Protein AF-A0A6G8IET6-F1 (afdb_monomer_lite)

pLDDT: mean 82.18, std 15.76, range [29.31, 97.75]

Radius of gyration: 17.67 Å; chains: 1; bounding box: 43×52×44 Å

Structure (mmCIF, N/CA/C/O backbone):
data_AF-A0A6G8IET6-F1
#
_entry.id   AF-A0A6G8IET6-F1
#
loop_
_atom_site.group_PDB
_atom_site.id
_atom_site.type_symbol
_atom_site.label_atom_id
_atom_site.label_alt_id
_atom_site.label_comp_id
_atom_site.label_asym_id
_atom_site.label_entity_id
_atom_site.label_seq_id
_atom_site.pdbx_PDB_ins_code
_atom_site.Cartn_x
_atom_site.Cartn_y
_atom_site.Cartn_z
_atom_site.occupancy
_atom_site.B_iso_or_equiv
_atom_site.auth_seq_id
_atom_site.auth_comp_id
_atom_site.auth_asym_id
_atom_site.auth_atom_id
_atom_site.pdbx_PDB_model_num
ATOM 1 N N . MET A 1 1 ? -28.287 -15.543 -18.903 1.00 31.80 1 MET A N 1
ATOM 2 C CA . MET A 1 1 ? -27.013 -16.036 -18.334 1.00 31.80 1 MET A CA 1
ATOM 3 C C . MET A 1 1 ? -25.887 -15.245 -18.985 1.00 31.80 1 MET A C 1
ATOM 5 O O . MET A 1 1 ? -25.512 -15.561 -20.101 1.00 31.80 1 MET A O 1
ATOM 9 N N . ASN A 1 2 ? -25.420 -14.167 -18.349 1.00 29.50 2 ASN A N 1
ATOM 10 C CA . ASN A 1 2 ? -24.338 -13.339 -18.891 1.00 29.50 2 ASN A CA 1
ATOM 11 C C . ASN A 1 2 ? -23.023 -13.762 -18.243 1.00 29.50 2 ASN A C 1
ATOM 13 O O . ASN A 1 2 ? -22.808 -13.511 -17.061 1.00 29.50 2 ASN A O 1
ATOM 17 N N . THR A 1 3 ? -22.152 -14.408 -19.008 1.00 35.91 3 THR A N 1
ATOM 18 C CA . THR A 1 3 ? -20.744 -14.609 -18.657 1.00 35.91 3 THR A CA 1
ATOM 19 C C . THR A 1 3 ? -19.994 -13.284 -18.795 1.00 35.91 3 THR A C 1
ATOM 21 O O . THR A 1 3 ? -19.867 -12.793 -19.918 1.00 35.91 3 THR A O 1
ATOM 24 N N . PRO A 1 4 ? -19.443 -12.692 -17.720 1.00 41.56 4 PRO A N 1
ATOM 25 C CA . PRO A 1 4 ? -18.511 -11.591 -17.872 1.00 41.56 4 PRO A CA 1
ATOM 26 C C . PRO A 1 4 ? -17.125 -12.173 -18.170 1.00 41.56 4 PRO A C 1
ATOM 28 O O . PRO A 1 4 ? -16.314 -12.406 -17.275 1.00 41.56 4 PRO A O 1
ATOM 31 N N . THR A 1 5 ? -16.830 -12.412 -19.446 1.00 44.19 5 THR A N 1
ATOM 32 C CA . THR A 1 5 ? -15.447 -12.561 -19.909 1.00 44.19 5 THR A CA 1
ATOM 33 C C . THR A 1 5 ? -14.794 -11.185 -19.909 1.00 44.19 5 THR A C 1
ATOM 35 O O . THR A 1 5 ? -14.779 -10.492 -20.923 1.00 44.19 5 THR A O 1
ATOM 38 N N . LEU A 1 6 ? -14.243 -10.764 -18.770 1.00 40.84 6 LEU A N 1
ATOM 39 C CA . LEU A 1 6 ? -13.222 -9.721 -18.802 1.00 40.84 6 LEU A CA 1
ATOM 40 C C . LEU A 1 6 ? -11.978 -10.327 -19.472 1.00 40.84 6 LEU A C 1
ATOM 42 O O . LEU A 1 6 ? -11.460 -11.334 -18.979 1.00 40.84 6 LEU A O 1
ATOM 46 N N . PRO A 1 7 ? -11.500 -9.773 -20.601 1.00 42.69 7 PRO A N 1
ATOM 47 C CA . PRO A 1 7 ? -10.382 -10.340 -21.337 1.00 42.69 7 PRO A CA 1
ATOM 48 C C . PRO A 1 7 ? -9.145 -10.371 -20.436 1.00 42.69 7 PRO A C 1
ATOM 50 O O . PRO A 1 7 ? -8.651 -9.338 -19.983 1.00 42.69 7 PRO A O 1
ATOM 53 N N . TRP A 1 8 ? -8.625 -11.573 -20.193 1.00 42.72 8 TRP A N 1
ATOM 54 C CA . TRP A 1 8 ? -7.436 -11.876 -19.385 1.00 42.72 8 TRP A CA 1
ATOM 55 C C . TRP A 1 8 ? -6.218 -10.983 -19.705 1.00 42.72 8 TRP A C 1
ATOM 57 O O . TRP A 1 8 ? -5.415 -10.688 -18.820 1.00 42.72 8 TRP A O 1
ATOM 67 N N . ARG A 1 9 ? -6.127 -10.467 -20.940 1.00 39.91 9 ARG A N 1
ATOM 68 C CA . ARG A 1 9 ? -5.118 -9.492 -21.389 1.00 39.91 9 ARG A CA 1
ATOM 69 C C . ARG A 1 9 ? -5.144 -8.175 -20.600 1.00 39.91 9 ARG A C 1
ATOM 71 O O . ARG A 1 9 ? -4.084 -7.652 -20.269 1.00 39.91 9 ARG A O 1
ATOM 78 N N . GLY A 1 10 ? -6.326 -7.672 -20.233 1.00 42.06 10 GLY A N 1
ATOM 79 C CA . GLY A 1 10 ? -6.463 -6.445 -19.437 1.00 42.06 10 GLY A CA 1
ATOM 80 C C . GLY A 1 10 ? -5.920 -6.604 -18.015 1.00 42.06 10 GLY A C 1
ATOM 81 O O . GLY A 1 10 ? -5.305 -5.689 -17.476 1.00 42.06 10 GLY A O 1
ATOM 82 N N . ARG A 1 11 ? -6.044 -7.806 -17.434 1.00 47.19 11 ARG A N 1
ATOM 83 C CA . ARG A 1 11 ? -5.529 -8.130 -16.093 1.00 47.19 11 ARG A CA 1
ATOM 84 C C . ARG A 1 11 ? -3.998 -8.171 -16.033 1.00 47.19 11 ARG A C 1
ATOM 86 O O . ARG A 1 11 ? -3.431 -7.856 -14.991 1.00 47.19 11 ARG A O 1
ATOM 93 N N . LEU A 1 12 ? -3.325 -8.533 -17.128 1.00 47.50 12 LEU A N 1
ATOM 94 C CA . LEU A 1 12 ? -1.856 -8.593 -17.199 1.00 47.50 12 LEU A CA 1
ATOM 95 C C . LEU A 1 12 ? -1.207 -7.203 -17.316 1.00 47.50 12 LEU A C 1
ATOM 97 O O . LEU A 1 12 ? -0.092 -7.002 -16.821 1.00 47.50 12 LEU A O 1
ATOM 101 N N . LEU A 1 13 ? -1.918 -6.255 -17.940 1.00 52.06 13 LEU A N 1
ATOM 102 C CA . LEU A 1 13 ? -1.494 -4.860 -18.101 1.00 52.06 13 LEU A CA 1
ATOM 103 C C . LEU A 1 13 ? -1.928 -3.959 -16.941 1.00 52.06 13 LEU A C 1
ATOM 105 O O . LEU A 1 13 ? -1.223 -3.002 -16.630 1.00 52.06 13 LEU A O 1
ATOM 109 N N . ALA A 1 14 ? -3.061 -4.256 -16.297 1.00 54.59 14 ALA A N 1
ATOM 110 C CA . ALA A 1 14 ? -3.508 -3.523 -15.120 1.00 54.59 14 ALA A CA 1
ATOM 111 C C . ALA A 1 14 ? -2.439 -3.611 -14.024 1.00 54.59 14 ALA A C 1
ATOM 113 O O . ALA A 1 14 ? -1.941 -4.701 -13.736 1.00 54.59 14 ALA A O 1
ATOM 114 N N . ARG A 1 15 ? -2.076 -2.472 -13.424 1.00 64.19 15 ARG A N 1
ATOM 115 C CA . ARG A 1 15 ? -1.060 -2.375 -12.361 1.00 64.19 15 ARG A CA 1
ATOM 116 C C . ARG A 1 15 ? -1.576 -2.975 -11.056 1.00 64.19 15 ARG A C 1
ATOM 118 O O . ARG A 1 15 ? -0.929 -3.846 -10.484 1.00 64.19 15 ARG A O 1
ATOM 125 N N . PHE A 1 16 ? -2.801 -2.620 -10.691 1.00 69.50 16 PHE A N 1
ATOM 126 C CA . PHE A 1 16 ? -3.541 -3.088 -9.522 1.00 69.50 16 PHE A CA 1
ATOM 127 C C . PHE A 1 16 ? -5.039 -3.217 -9.865 1.00 69.50 16 PHE A C 1
ATOM 129 O O . PHE A 1 16 ? -5.441 -2.973 -11.005 1.00 69.50 16 PHE A O 1
ATOM 136 N N . ASP A 1 17 ? -5.869 -3.630 -8.904 1.00 78.31 17 ASP A N 1
ATOM 137 C CA . ASP A 1 17 ? -7.324 -3.716 -9.086 1.00 78.31 17 ASP A CA 1
ATOM 138 C C . ASP A 1 17 ? -7.957 -2.316 -9.190 1.00 78.31 17 ASP A C 1
ATOM 140 O O . ASP A 1 17 ? -8.200 -1.647 -8.185 1.00 78.31 17 ASP A O 1
ATOM 144 N N . ALA A 1 18 ? -8.220 -1.869 -10.419 1.00 80.12 18 ALA A N 1
ATOM 145 C CA . ALA A 1 18 ? -8.775 -0.546 -10.707 1.00 80.12 18 ALA A CA 1
ATOM 146 C C . ALA A 1 18 ? -10.235 -0.356 -10.243 1.00 80.12 18 ALA A C 1
ATOM 148 O O . ALA A 1 18 ? -10.746 0.765 -10.286 1.00 80.12 18 ALA A O 1
ATOM 149 N N . GLN A 1 19 ? -10.924 -1.424 -9.814 1.00 83.50 19 GLN A N 1
ATOM 150 C CA . GLN A 1 19 ? -12.249 -1.304 -9.199 1.00 83.50 19 GLN A CA 1
ATOM 151 C C . GLN A 1 19 ? -12.141 -0.910 -7.725 1.00 83.50 19 GLN A C 1
ATOM 153 O O . GLN A 1 19 ? -12.965 -0.140 -7.238 1.00 83.50 19 GLN A O 1
ATOM 158 N N . ALA A 1 20 ? -11.118 -1.413 -7.028 1.00 83.38 20 ALA A N 1
ATOM 159 C CA . ALA A 1 20 ? -10.859 -1.077 -5.631 1.00 83.38 20 ALA A CA 1
ATOM 160 C C . ALA A 1 20 ? -10.045 0.217 -5.490 1.00 83.38 20 ALA A C 1
ATOM 162 O O . ALA A 1 20 ? -10.228 0.954 -4.524 1.00 83.38 20 ALA A O 1
ATOM 163 N N . LEU A 1 21 ? -9.162 0.508 -6.451 1.00 89.75 21 LEU A N 1
ATOM 164 C CA . LEU A 1 21 ? -8.174 1.579 -6.347 1.00 89.75 21 LEU A CA 1
ATOM 165 C C . LEU A 1 21 ? -8.218 2.537 -7.538 1.00 89.75 21 LEU A C 1
ATOM 167 O O . LEU A 1 21 ? -8.629 2.190 -8.647 1.00 89.75 21 LEU A O 1
ATOM 171 N N . ARG A 1 22 ? -7.774 3.769 -7.311 1.00 89.25 22 ARG A N 1
ATOM 172 C CA . ARG A 1 22 ? -7.473 4.752 -8.355 1.00 89.25 22 ARG A CA 1
ATOM 173 C C . ARG A 1 22 ? -5.979 5.062 -8.360 1.00 89.25 22 ARG A C 1
ATOM 175 O O . ARG A 1 22 ? -5.314 4.943 -7.330 1.00 89.25 22 ARG A O 1
ATOM 182 N N . ASP A 1 23 ? -5.470 5.442 -9.529 1.00 86.06 23 ASP A N 1
ATOM 183 C CA . ASP A 1 23 ? -4.073 5.843 -9.678 1.00 86.06 23 ASP A CA 1
ATOM 184 C C . ASP A 1 23 ? -3.764 7.057 -8.804 1.00 86.06 23 ASP A C 1
ATOM 186 O O . ASP A 1 23 ? -4.586 7.961 -8.634 1.00 86.06 23 ASP A O 1
ATOM 190 N N . ILE A 1 24 ? -2.545 7.069 -8.276 1.00 85.56 24 ILE A N 1
ATOM 191 C CA . ILE A 1 24 ? -2.003 8.201 -7.537 1.00 85.56 24 ILE A CA 1
ATOM 192 C C . ILE A 1 24 ? -1.527 9.214 -8.569 1.00 85.56 24 ILE A C 1
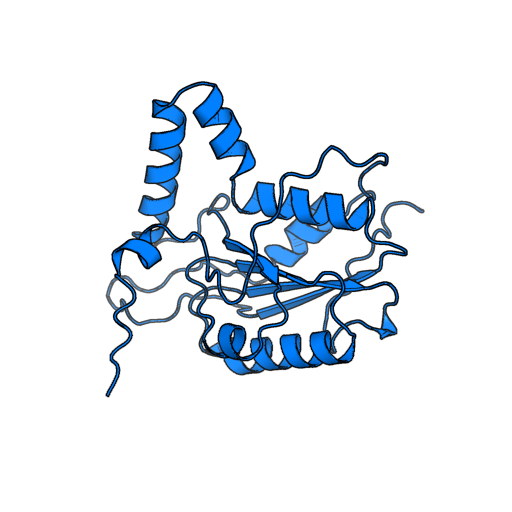ATOM 194 O O . ILE A 1 24 ? -0.518 9.002 -9.246 1.00 85.56 24 ILE A O 1
ATOM 198 N N . ALA A 1 25 ? -2.282 10.298 -8.724 1.00 74.12 25 ALA A N 1
ATOM 199 C CA . ALA A 1 25 ? -1.953 11.331 -9.692 1.00 74.12 25 ALA A CA 1
ATOM 200 C C . ALA A 1 25 ? -0.572 11.939 -9.398 1.00 74.12 25 ALA A C 1
ATOM 202 O O . ALA A 1 25 ? -0.168 12.091 -8.241 1.00 74.12 25 ALA A O 1
ATOM 203 N N . ALA A 1 26 ? 0.147 12.322 -10.454 1.00 67.19 26 ALA A N 1
ATOM 204 C CA . ALA A 1 26 ? 1.292 13.210 -10.328 1.00 67.19 26 ALA A CA 1
ATOM 205 C C . ALA A 1 26 ? 0.768 14.588 -9.900 1.00 67.19 26 ALA A C 1
ATOM 207 O O . ALA A 1 26 ? 0.226 15.337 -10.708 1.00 67.19 26 ALA A O 1
ATOM 208 N N . ALA A 1 27 ? 0.857 14.887 -8.607 1.00 62.28 27 ALA A N 1
ATOM 209 C CA . ALA A 1 27 ? 0.519 16.205 -8.092 1.00 62.28 27 ALA A CA 1
ATOM 210 C C . ALA A 1 27 ? 1.710 17.157 -8.306 1.00 62.28 27 ALA A C 1
ATOM 212 O O . ALA A 1 27 ? 2.853 16.730 -8.101 1.00 62.28 27 ALA A O 1
ATOM 213 N N . PRO A 1 28 ? 1.471 18.431 -8.675 1.00 60.28 28 PRO A N 1
ATOM 214 C CA . PRO A 1 28 ? 2.519 19.447 -8.655 1.00 60.28 28 PRO A CA 1
ATOM 215 C C . PRO A 1 28 ? 3.139 19.523 -7.256 1.00 60.28 28 PRO A C 1
ATOM 217 O O . PRO A 1 28 ? 2.479 19.192 -6.266 1.00 60.28 28 PRO A O 1
ATOM 220 N N . ALA A 1 29 ? 4.413 19.917 -7.181 1.00 63.41 29 ALA A N 1
ATOM 221 C CA . ALA A 1 29 ? 5.121 20.057 -5.912 1.00 63.41 29 ALA A CA 1
ATOM 222 C C . ALA A 1 29 ? 4.275 20.889 -4.938 1.00 63.41 29 ALA A C 1
ATOM 224 O O . ALA A 1 29 ? 3.825 21.982 -5.287 1.00 63.41 29 ALA A O 1
ATOM 225 N N . ALA A 1 30 ? 4.010 20.352 -3.747 1.00 62.88 30 ALA A N 1
ATOM 226 C CA . ALA A 1 30 ? 3.255 21.093 -2.750 1.00 62.88 30 ALA A CA 1
ATOM 227 C C . ALA A 1 30 ? 4.017 22.362 -2.347 1.00 62.88 30 ALA A C 1
ATOM 229 O O . ALA A 1 30 ? 5.230 22.337 -2.132 1.00 62.88 30 ALA A O 1
ATOM 230 N N . SER A 1 31 ? 3.284 23.462 -2.190 1.00 55.72 31 SER A N 1
ATOM 231 C CA . SER A 1 31 ? 3.780 24.675 -1.544 1.00 55.72 31 SER A CA 1
ATOM 232 C C . SER A 1 31 ? 3.909 24.404 -0.041 1.00 55.72 31 SER A C 1
ATOM 234 O O . SER A 1 31 ? 2.987 24.651 0.731 1.00 55.72 31 SER A O 1
ATOM 236 N N . GLY A 1 32 ? 5.018 23.787 0.363 1.00 63.22 32 GLY A N 1
ATOM 237 C CA . GLY A 1 32 ? 5.294 23.407 1.746 1.00 63.22 32 GLY A CA 1
ATOM 238 C C . GLY A 1 32 ? 6.267 22.235 1.825 1.00 63.22 32 GLY A C 1
ATOM 239 O O . GLY A 1 32 ? 6.188 21.298 1.032 1.00 63.22 32 GLY A O 1
ATOM 240 N N . GLY A 1 33 ? 7.200 22.294 2.777 1.00 68.62 33 GLY A N 1
ATOM 241 C CA . GLY A 1 33 ? 8.131 21.197 3.035 1.00 68.62 33 GLY A CA 1
ATOM 242 C C . GLY A 1 33 ? 7.401 19.930 3.484 1.00 68.62 33 GLY A C 1
ATOM 243 O O . GLY A 1 33 ? 6.356 19.994 4.135 1.00 68.62 33 GLY A O 1
ATOM 244 N N . GLU A 1 34 ? 7.958 18.770 3.136 1.00 77.06 34 GLU A N 1
ATOM 245 C CA . GLU A 1 34 ? 7.535 17.508 3.742 1.00 77.06 34 GLU A CA 1
ATOM 246 C C . GLU A 1 34 ? 7.713 17.593 5.269 1.00 77.06 34 GLU A C 1
ATOM 248 O O . GLU A 1 34 ? 8.751 18.087 5.719 1.00 77.06 34 GLU A O 1
ATOM 253 N N . PRO A 1 35 ? 6.753 17.100 6.074 1.00 80.12 35 PRO A N 1
ATOM 254 C CA . PRO A 1 35 ? 6.961 16.970 7.510 1.00 80.12 35 PRO A CA 1
ATOM 255 C C . PRO A 1 35 ? 8.229 16.155 7.814 1.00 80.12 35 PRO A C 1
ATOM 257 O O . PRO A 1 35 ? 8.424 15.070 7.261 1.00 80.12 35 PRO A O 1
ATOM 260 N N . ALA A 1 36 ? 9.097 16.673 8.686 1.00 82.06 36 ALA A N 1
ATOM 261 C CA . ALA A 1 36 ? 10.382 16.044 8.981 1.00 82.06 36 ALA A CA 1
ATOM 262 C C . ALA A 1 36 ? 10.208 14.590 9.457 1.00 82.06 36 ALA A C 1
ATOM 264 O O . ALA A 1 36 ? 9.343 14.288 10.280 1.00 82.06 36 ALA A O 1
ATOM 265 N N . GLY A 1 37 ? 11.028 13.683 8.920 1.00 86.31 37 GLY A N 1
ATOM 266 C CA . GLY A 1 37 ? 11.026 12.262 9.284 1.00 86.31 37 GLY A CA 1
ATOM 267 C C . GLY A 1 37 ? 9.842 11.440 8.755 1.00 86.31 37 GLY A C 1
ATOM 268 O O . GLY A 1 37 ? 9.822 10.226 8.966 1.00 86.31 37 GLY A O 1
ATOM 269 N N . LEU A 1 38 ? 8.878 12.042 8.044 1.00 89.38 38 LEU A N 1
ATOM 270 C CA . LEU A 1 38 ? 7.690 11.331 7.561 1.00 89.38 38 LEU A CA 1
ATOM 271 C C . LEU A 1 38 ? 8.047 10.210 6.576 1.00 89.38 38 LEU A C 1
ATOM 273 O O . LEU A 1 38 ? 7.596 9.083 6.765 1.00 89.38 38 LEU A O 1
ATOM 277 N N . SER A 1 39 ? 8.880 10.478 5.568 1.00 89.44 39 SER A N 1
ATOM 278 C CA . SER A 1 39 ? 9.335 9.462 4.608 1.00 89.44 39 SER A CA 1
ATOM 279 C C . SER A 1 39 ? 10.012 8.273 5.297 1.00 89.44 39 SER A C 1
ATOM 281 O O . SER A 1 39 ? 9.686 7.122 5.006 1.00 89.44 39 SER A O 1
ATOM 283 N N . GLU A 1 40 ? 10.882 8.524 6.282 1.00 90.88 40 GLU A N 1
ATOM 284 C CA . GLU A 1 40 ? 11.546 7.453 7.031 1.00 90.88 40 GLU A CA 1
ATOM 285 C C . GLU A 1 40 ? 10.539 6.640 7.860 1.00 90.88 40 GLU A C 1
ATOM 287 O O . GLU A 1 40 ? 10.581 5.407 7.864 1.00 90.88 40 GLU A O 1
ATOM 292 N N . ALA A 1 41 ? 9.589 7.308 8.521 1.00 92.38 41 ALA A N 1
ATOM 293 C CA . ALA A 1 41 ? 8.533 6.645 9.280 1.00 92.38 41 ALA A CA 1
ATOM 294 C C . ALA A 1 41 ? 7.633 5.784 8.375 1.00 92.38 41 ALA A C 1
ATOM 296 O O . ALA A 1 41 ? 7.351 4.629 8.705 1.00 92.38 41 ALA A O 1
ATOM 297 N N . LEU A 1 42 ? 7.241 6.305 7.207 1.00 94.06 42 LEU A N 1
ATOM 298 C CA . LEU A 1 42 ? 6.470 5.580 6.196 1.00 94.06 42 LEU A CA 1
ATOM 299 C C . LEU A 1 42 ? 7.249 4.381 5.648 1.00 94.06 42 LEU A C 1
ATOM 301 O O . LEU A 1 42 ? 6.689 3.289 5.512 1.00 94.06 42 LEU A O 1
ATOM 305 N N . GLN A 1 43 ? 8.544 4.543 5.374 1.00 93.38 43 GLN A N 1
ATOM 306 C CA . GLN A 1 43 ? 9.403 3.459 4.909 1.00 93.38 43 GLN A CA 1
ATOM 307 C C . GLN A 1 43 ? 9.524 2.357 5.965 1.00 93.38 43 GLN A C 1
ATOM 309 O O . GLN A 1 43 ? 9.299 1.185 5.656 1.00 93.38 43 GLN A O 1
ATOM 314 N N . ARG A 1 44 ? 9.804 2.728 7.218 1.00 93.75 44 ARG A N 1
ATOM 315 C CA . ARG A 1 44 ? 9.939 1.792 8.337 1.00 93.75 44 ARG A CA 1
ATOM 316 C C . ARG A 1 44 ? 8.644 1.023 8.585 1.00 93.75 44 ARG A C 1
ATOM 318 O O . ARG A 1 44 ? 8.671 -0.203 8.659 1.00 93.75 44 ARG A O 1
ATOM 325 N N . TRP A 1 45 ? 7.510 1.721 8.660 1.00 95.50 45 TRP A N 1
ATOM 326 C CA . TRP A 1 45 ? 6.204 1.094 8.870 1.00 95.50 45 TRP A CA 1
ATOM 327 C C . TRP A 1 45 ? 5.795 0.195 7.698 1.00 95.50 45 TRP A C 1
ATOM 329 O O . TRP A 1 45 ? 5.388 -0.948 7.911 1.00 95.50 45 TRP A O 1
ATOM 339 N N . SER A 1 46 ? 5.932 0.670 6.455 1.00 94.19 46 SER A N 1
ATOM 340 C CA . SER A 1 46 ? 5.554 -0.125 5.279 1.00 94.19 46 SER A CA 1
ATOM 341 C C . SER A 1 46 ? 6.362 -1.423 5.201 1.00 94.19 46 SER A C 1
ATOM 343 O O . SER A 1 46 ? 5.788 -2.478 4.924 1.00 94.19 46 SER A O 1
ATOM 345 N N . HIS A 1 47 ? 7.657 -1.378 5.530 1.00 93.12 47 HIS A N 1
ATOM 346 C CA . HIS A 1 47 ? 8.551 -2.534 5.452 1.00 93.12 47 HIS A CA 1
ATOM 347 C C . HIS A 1 47 ? 8.564 -3.432 6.696 1.00 93.12 47 HIS A C 1
ATOM 349 O O . HIS A 1 47 ? 9.088 -4.550 6.639 1.00 93.12 47 HIS A O 1
ATOM 355 N N . ALA A 1 48 ? 7.945 -3.006 7.797 1.00 92.44 48 ALA A N 1
ATOM 356 C CA . ALA A 1 48 ? 7.804 -3.834 8.986 1.00 92.44 48 ALA A CA 1
ATOM 357 C C . ALA A 1 48 ? 7.028 -5.124 8.664 1.00 92.44 48 ALA A C 1
ATOM 359 O O . ALA A 1 48 ? 5.990 -5.103 7.997 1.00 92.44 48 ALA A O 1
ATOM 360 N N . GLY A 1 49 ? 7.550 -6.271 9.107 1.00 89.06 49 GLY A N 1
ATOM 361 C CA . GLY A 1 49 ? 6.862 -7.562 9.007 1.00 89.06 49 GLY A CA 1
ATOM 362 C C . GLY A 1 49 ? 6.646 -8.100 7.585 1.00 89.06 49 GLY A C 1
ATOM 363 O O . GLY A 1 49 ? 5.822 -8.995 7.399 1.00 89.06 49 GLY A O 1
ATOM 364 N N . LEU A 1 50 ? 7.360 -7.597 6.568 1.00 86.75 50 LEU A N 1
ATOM 365 C CA . LEU A 1 50 ? 7.247 -8.119 5.196 1.00 86.75 50 LEU A CA 1
ATOM 366 C C . LEU A 1 50 ? 7.714 -9.572 5.051 1.00 86.75 50 LEU A C 1
ATOM 368 O O . LEU A 1 50 ? 7.248 -10.258 4.142 1.00 86.75 50 LEU A O 1
ATOM 372 N N . GLY A 1 51 ? 8.603 -10.024 5.940 1.00 84.94 51 GLY A N 1
ATOM 373 C CA . GLY A 1 51 ? 9.235 -11.337 5.859 1.00 84.94 51 GLY A CA 1
ATOM 374 C C . GLY A 1 51 ? 10.138 -11.486 4.635 1.00 84.94 51 GLY A C 1
ATOM 375 O O . GLY A 1 51 ? 10.421 -10.529 3.910 1.00 84.94 51 GLY A O 1
ATOM 376 N N . SER A 1 52 ? 10.587 -12.717 4.402 1.00 82.38 52 SER A N 1
ATOM 377 C CA . SER A 1 52 ? 11.413 -13.056 3.244 1.00 82.38 52 SER A CA 1
ATOM 378 C C . SER A 1 52 ? 10.615 -13.024 1.935 1.00 82.38 52 SER A C 1
ATOM 380 O O . SER A 1 52 ? 11.205 -12.884 0.863 1.00 82.38 52 SER A O 1
ATOM 382 N N . GLY A 1 53 ? 9.282 -13.160 2.001 1.00 80.75 53 GLY A N 1
ATOM 383 C CA . GLY A 1 53 ? 8.408 -13.252 0.833 1.00 80.75 53 GLY A CA 1
ATOM 384 C C . GLY A 1 53 ? 8.640 -14.511 -0.007 1.00 80.75 53 GLY A C 1
ATOM 385 O O . GLY A 1 53 ? 8.174 -14.565 -1.143 1.00 80.75 53 GLY A O 1
ATOM 386 N N . ARG A 1 54 ? 9.365 -15.505 0.524 1.00 81.31 54 ARG A N 1
ATOM 387 C CA . ARG A 1 54 ? 9.677 -16.756 -0.172 1.00 81.31 54 ARG A CA 1
ATOM 388 C C . ARG A 1 54 ? 8.504 -17.719 -0.069 1.00 81.31 54 ARG A C 1
ATOM 390 O O . ARG A 1 54 ? 7.921 -17.869 1.002 1.00 81.31 54 ARG A O 1
ATOM 397 N N . ALA A 1 55 ? 8.227 -18.436 -1.150 1.00 79.56 55 ALA A N 1
ATOM 398 C CA . ALA A 1 55 ? 7.494 -19.696 -1.097 1.00 79.56 55 ALA A CA 1
ATOM 399 C C . ALA A 1 55 ? 8.368 -20.832 -1.667 1.00 79.56 55 ALA A C 1
ATOM 401 O O . ALA A 1 55 ? 9.205 -20.586 -2.538 1.00 79.56 55 ALA A O 1
ATOM 402 N N . PRO A 1 56 ? 8.248 -22.074 -1.172 1.00 78.25 56 PRO A N 1
ATOM 403 C CA . PRO A 1 56 ? 9.058 -23.180 -1.673 1.00 78.25 56 PRO A CA 1
ATOM 404 C C . PRO A 1 56 ? 8.780 -23.438 -3.156 1.00 78.25 56 PRO A C 1
ATOM 406 O O . PRO A 1 56 ? 7.625 -23.621 -3.530 1.00 78.25 56 PRO A O 1
ATOM 409 N N . TRP A 1 57 ? 9.820 -23.512 -3.993 1.00 80.44 57 TRP A N 1
ATOM 410 C CA . TRP A 1 57 ? 9.666 -23.663 -5.451 1.00 80.44 57 TRP A CA 1
ATOM 411 C C . TRP A 1 57 ? 8.885 -24.929 -5.861 1.00 80.44 57 TRP A C 1
ATOM 413 O O . TRP A 1 57 ? 8.237 -24.943 -6.903 1.00 80.44 57 TRP A O 1
ATOM 423 N N . TRP A 1 58 ? 8.887 -25.969 -5.018 1.00 81.50 58 TRP A N 1
ATOM 424 C CA . TRP A 1 58 ? 8.133 -27.218 -5.203 1.00 81.50 58 TRP A CA 1
ATOM 425 C C . TRP A 1 58 ? 6.670 -27.149 -4.722 1.00 81.50 58 TRP A C 1
ATOM 427 O O . TRP A 1 58 ? 5.929 -28.121 -4.843 1.00 81.50 58 TRP A O 1
ATOM 437 N N . ARG A 1 59 ? 6.237 -26.016 -4.153 1.00 81.06 59 ARG A N 1
ATOM 438 C CA . ARG A 1 59 ? 4.859 -25.756 -3.709 1.00 81.06 59 ARG A CA 1
ATOM 439 C C . ARG A 1 59 ? 4.363 -24.419 -4.275 1.00 81.06 59 ARG A C 1
ATOM 441 O O . ARG A 1 59 ? 4.239 -23.455 -3.521 1.00 81.06 59 ARG A O 1
ATOM 448 N N . PRO A 1 60 ? 4.011 -24.354 -5.573 1.00 72.94 60 PRO A N 1
ATOM 449 C CA . PRO A 1 60 ? 3.562 -23.117 -6.227 1.00 72.94 60 PRO A CA 1
ATOM 450 C C . PRO A 1 60 ? 2.276 -22.520 -5.644 1.00 72.94 60 PRO A C 1
ATOM 452 O O . PRO A 1 60 ? 1.977 -21.354 -5.882 1.00 72.94 60 PRO A O 1
ATOM 455 N N . HIS A 1 61 ? 1.525 -23.299 -4.863 1.00 78.12 61 HIS A N 1
ATOM 456 C CA . HIS A 1 61 ? 0.306 -22.852 -4.188 1.00 78.12 61 HIS A CA 1
ATOM 457 C C . HIS A 1 61 ? 0.524 -22.441 -2.724 1.00 78.12 61 HIS A C 1
ATOM 459 O O . HIS A 1 61 ? -0.420 -21.990 -2.078 1.00 78.12 61 HIS A O 1
ATOM 465 N N . ALA A 1 62 ? 1.732 -22.606 -2.172 1.00 80.25 62 ALA A N 1
ATOM 466 C CA . ALA A 1 62 ? 2.018 -22.157 -0.815 1.00 80.25 62 ALA A CA 1
ATOM 467 C C . ALA A 1 62 ? 2.049 -20.626 -0.765 1.00 80.25 62 ALA A C 1
ATOM 469 O O . ALA A 1 62 ? 2.675 -19.977 -1.605 1.00 80.25 62 ALA A O 1
ATOM 470 N N . LEU A 1 63 ? 1.395 -20.046 0.243 1.00 79.50 63 LEU A N 1
ATOM 471 C CA . LEU A 1 63 ? 1.491 -18.610 0.473 1.00 79.50 63 LEU A CA 1
ATOM 472 C C . LEU A 1 63 ? 2.931 -18.245 0.866 1.00 79.50 63 LEU A C 1
ATOM 474 O O . LEU A 1 63 ? 3.541 -18.967 1.660 1.00 79.50 63 LEU A O 1
ATOM 478 N N . PRO A 1 64 ? 3.457 -17.114 0.369 1.00 81.56 64 PRO A N 1
ATOM 479 C CA . PRO A 1 64 ? 4.747 -16.600 0.793 1.00 81.56 64 PRO A CA 1
ATOM 480 C C . PRO A 1 64 ? 4.843 -16.412 2.308 1.00 81.56 64 PRO A C 1
ATOM 482 O O . PRO A 1 64 ? 3.867 -16.044 2.977 1.00 81.56 64 PRO A O 1
ATOM 485 N N . GLU A 1 65 ? 6.046 -16.617 2.838 1.00 82.62 65 GLU A N 1
ATOM 486 C CA . GLU A 1 65 ? 6.387 -16.308 4.220 1.00 82.62 65 GLU A CA 1
ATOM 487 C C . GLU A 1 65 ? 6.349 -14.788 4.443 1.00 82.62 65 GLU A C 1
ATOM 489 O O . GLU A 1 65 ? 7.244 -14.039 4.040 1.00 82.62 65 GLU A O 1
ATOM 494 N N . VAL A 1 66 ? 5.276 -14.337 5.088 1.00 85.38 66 VAL A N 1
ATOM 495 C CA . VAL A 1 66 ? 5.016 -12.939 5.433 1.00 85.38 66 VAL A CA 1
ATOM 496 C C . VAL A 1 66 ? 4.588 -12.909 6.895 1.00 85.38 66 VAL A C 1
ATOM 498 O O . VAL A 1 66 ? 3.538 -13.459 7.235 1.00 85.38 66 VAL A O 1
ATOM 501 N N . ALA A 1 67 ? 5.393 -12.271 7.748 1.00 88.19 67 ALA A N 1
ATOM 502 C CA . ALA A 1 67 ? 5.129 -12.193 9.185 1.00 88.19 67 ALA A CA 1
ATOM 503 C C . ALA A 1 67 ? 3.861 -11.376 9.484 1.00 88.19 67 ALA A C 1
ATOM 505 O O . ALA A 1 67 ? 3.048 -11.768 10.314 1.00 88.19 67 ALA A O 1
ATOM 506 N N . GLN A 1 68 ? 3.654 -10.276 8.753 1.00 92.38 68 GLN A N 1
ATOM 507 C CA . GLN A 1 68 ? 2.492 -9.402 8.895 1.00 92.38 68 GLN A CA 1
ATOM 508 C C . GLN A 1 68 ? 1.844 -9.100 7.535 1.00 92.38 68 GLN A C 1
ATOM 510 O O . GLN A 1 68 ? 2.268 -8.208 6.785 1.00 92.38 68 GLN A O 1
ATOM 515 N N . ARG A 1 69 ? 0.776 -9.848 7.219 1.00 93.94 69 ARG A N 1
ATOM 516 C CA . ARG A 1 69 ? 0.032 -9.740 5.948 1.00 93.94 69 ARG A CA 1
ATOM 517 C C . ARG A 1 69 ? -0.822 -8.486 5.835 1.00 93.94 69 ARG A C 1
ATOM 519 O O . ARG A 1 69 ? -1.010 -7.998 4.729 1.00 93.94 69 ARG A O 1
ATOM 526 N N . PHE A 1 70 ? -1.298 -7.939 6.944 1.00 96.44 70 PHE A N 1
ATOM 527 C CA . PHE A 1 70 ? -2.014 -6.671 6.960 1.00 96.44 70 PHE A CA 1
ATOM 528 C C . PHE A 1 70 ? -1.490 -5.788 8.087 1.00 96.44 70 PHE A C 1
ATOM 530 O O . PHE A 1 70 ? -1.234 -6.270 9.189 1.00 96.44 70 PHE A O 1
ATOM 537 N N . SER A 1 71 ? -1.301 -4.508 7.784 1.00 97.31 71 SER A N 1
ATOM 538 C CA . SER A 1 71 ? -1.005 -3.476 8.771 1.00 97.31 71 SER A CA 1
A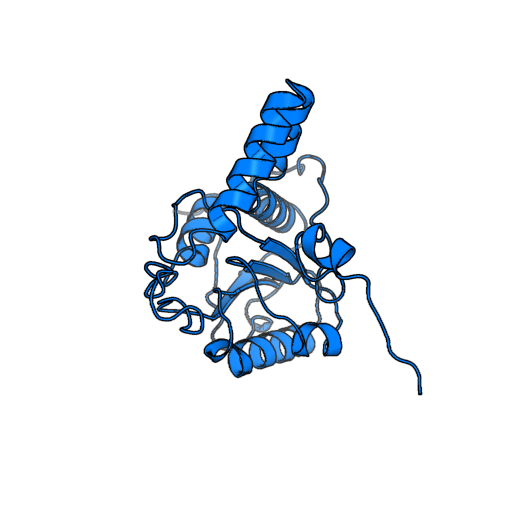TOM 539 C C . SER A 1 71 ? -1.744 -2.203 8.385 1.00 97.31 71 SER A C 1
ATOM 541 O O . SER A 1 71 ? -1.829 -1.863 7.201 1.00 97.31 71 SER A O 1
ATOM 543 N N . CYS A 1 72 ? -2.278 -1.521 9.390 1.00 97.56 72 CYS A N 1
ATOM 544 C CA . CYS A 1 72 ? -2.981 -0.260 9.247 1.00 97.56 72 CYS A CA 1
ATOM 545 C C . CYS A 1 72 ? -2.198 0.824 9.986 1.00 97.56 72 CYS A C 1
ATOM 547 O O . CYS A 1 72 ? -1.710 0.594 11.093 1.00 97.56 72 CYS A O 1
ATOM 549 N N . ALA A 1 73 ? -2.103 2.004 9.390 1.00 97.12 73 ALA A N 1
ATOM 550 C CA . ALA A 1 73 ? -1.592 3.196 10.041 1.00 97.12 73 ALA A CA 1
ATOM 551 C C . ALA A 1 73 ? -2.508 4.386 9.788 1.00 97.12 73 ALA A C 1
ATOM 553 O O . ALA A 1 73 ? -3.190 4.449 8.765 1.00 97.12 73 ALA A O 1
ATOM 554 N N . ALA A 1 74 ? -2.491 5.337 10.712 1.00 95.31 74 ALA A N 1
ATOM 555 C CA . ALA A 1 74 ? -3.137 6.624 10.563 1.00 95.31 74 ALA A CA 1
ATOM 556 C C . ALA A 1 74 ? -2.085 7.735 10.624 1.00 95.31 74 ALA A C 1
ATOM 558 O O . ALA A 1 74 ? -1.295 7.807 11.565 1.00 95.31 74 ALA A O 1
ATOM 559 N N . LEU A 1 75 ? -2.086 8.596 9.610 1.00 93.75 75 LEU A N 1
ATOM 560 C CA . LEU A 1 75 ? -1.347 9.850 9.597 1.00 93.75 75 LEU A CA 1
ATOM 561 C C . LEU A 1 75 ? -2.324 10.964 9.966 1.00 93.75 75 LEU A C 1
ATOM 563 O O . LEU A 1 75 ? -3.268 11.238 9.218 1.00 93.75 75 LEU A O 1
ATOM 567 N N . VAL A 1 76 ? -2.100 11.581 11.124 1.00 90.25 76 VAL A N 1
ATOM 568 C CA . VAL A 1 76 ? -2.914 12.703 11.597 1.00 90.25 76 VAL A CA 1
ATOM 569 C C . VAL A 1 76 ? -2.393 13.980 10.948 1.00 90.25 76 VAL A C 1
ATOM 571 O O . VAL A 1 76 ? -1.248 14.371 11.168 1.00 90.25 76 VAL A O 1
ATOM 574 N N . ALA A 1 77 ? -3.219 14.620 10.126 1.00 85.12 77 ALA A N 1
ATOM 575 C CA . ALA A 1 77 ? -2.873 15.861 9.448 1.00 85.12 77 ALA A CA 1
ATOM 576 C C . ALA A 1 77 ? -4.055 16.844 9.476 1.00 85.12 77 ALA A C 1
ATOM 578 O O . ALA A 1 77 ? -5.179 16.456 9.150 1.00 85.12 77 ALA A O 1
ATOM 579 N N . PRO A 1 78 ? -3.827 18.135 9.781 1.00 72.88 78 PRO A N 1
ATOM 580 C CA . PRO A 1 78 ? -4.900 19.130 9.893 1.00 72.88 78 PRO A CA 1
ATOM 581 C C . PRO A 1 78 ? -5.637 19.376 8.562 1.00 72.88 78 PRO A C 1
ATOM 583 O O . PRO A 1 78 ? -6.784 19.831 8.549 1.00 72.88 78 PRO A O 1
ATOM 586 N N . GLY A 1 79 ? -5.011 19.034 7.432 1.00 70.69 79 GLY A N 1
ATOM 587 C CA . GLY A 1 79 ? -5.609 19.121 6.105 1.00 70.69 79 GLY A CA 1
ATOM 588 C C . GLY A 1 79 ? -4.855 18.306 5.046 1.00 70.69 79 GLY A C 1
ATOM 589 O O . GLY A 1 79 ? -3.738 17.845 5.287 1.00 70.69 79 GLY A O 1
ATOM 590 N N . PRO A 1 80 ? -5.442 18.145 3.848 1.00 66.56 80 PRO A N 1
ATOM 591 C CA . PRO A 1 80 ? -4.935 17.280 2.780 1.00 66.56 80 PRO A CA 1
ATOM 592 C C . PRO A 1 80 ? -3.770 17.896 1.981 1.00 66.56 80 PRO A C 1
ATOM 594 O O . PRO A 1 80 ? -3.584 17.553 0.824 1.00 66.56 80 PRO A O 1
ATOM 597 N N . GLY A 1 81 ? -3.019 18.848 2.540 1.00 80.88 81 GLY A N 1
ATOM 598 C CA . GLY A 1 81 ? -1.992 19.588 1.799 1.00 80.88 81 GLY A CA 1
ATOM 599 C C . GLY A 1 81 ? -0.630 18.873 1.792 1.00 80.88 81 GLY A C 1
ATOM 600 O O . GLY A 1 81 ? -0.457 17.892 1.066 1.00 80.88 81 GLY A O 1
ATOM 601 N N . PRO A 1 82 ? 0.353 19.316 2.599 1.00 83.44 82 PRO A N 1
ATOM 602 C CA . PRO A 1 82 ? 1.713 18.762 2.570 1.00 83.44 82 PRO A CA 1
ATOM 603 C C . PRO A 1 82 ? 1.798 17.261 2.888 1.00 83.44 82 PRO A C 1
ATOM 605 O O . PRO A 1 82 ? 2.534 16.527 2.233 1.00 83.44 82 PRO A O 1
ATOM 608 N N . ALA A 1 83 ? 1.013 16.788 3.862 1.00 85.44 83 ALA A N 1
ATOM 609 C CA . ALA A 1 83 ? 1.014 15.388 4.287 1.00 85.44 83 ALA A CA 1
ATOM 610 C C . ALA A 1 83 ? 0.502 14.439 3.190 1.00 85.44 83 ALA A C 1
ATOM 612 O O . ALA A 1 83 ? 1.134 13.425 2.906 1.00 85.44 83 ALA A O 1
ATOM 613 N N . LEU A 1 84 ? -0.603 14.792 2.521 1.00 88.00 84 LEU A N 1
ATOM 614 C CA . LEU A 1 84 ? -1.117 14.009 1.395 1.00 88.00 84 LEU A CA 1
ATOM 615 C C . LEU A 1 84 ? -0.115 13.977 0.246 1.00 88.00 84 LEU A C 1
ATOM 617 O O . LEU A 1 84 ? 0.155 12.903 -0.285 1.00 88.00 84 LEU A O 1
ATOM 621 N N . HIS A 1 85 ? 0.475 15.123 -0.098 1.00 88.56 85 HIS A N 1
ATOM 622 C CA . HIS A 1 85 ? 1.481 15.185 -1.152 1.00 88.56 85 HIS A CA 1
ATOM 623 C C . HIS A 1 85 ? 2.689 14.286 -0.846 1.00 88.56 85 HIS A C 1
ATOM 625 O O . HIS A 1 85 ? 3.143 13.543 -1.716 1.00 88.56 85 HIS A O 1
ATOM 631 N N . ALA A 1 86 ? 3.173 14.299 0.399 1.00 89.56 86 ALA A N 1
ATOM 632 C CA . ALA A 1 86 ? 4.254 13.428 0.846 1.00 89.56 86 ALA A CA 1
ATOM 633 C C . ALA A 1 86 ? 3.885 11.940 0.739 1.00 89.56 86 ALA A C 1
ATOM 635 O O . ALA A 1 86 ? 4.662 11.159 0.191 1.00 89.56 86 ALA A O 1
ATOM 636 N N . CYS A 1 87 ? 2.684 11.547 1.179 1.00 91.62 87 CYS A N 1
ATOM 637 C CA . CYS A 1 87 ? 2.201 10.171 1.047 1.00 91.62 87 CYS A CA 1
ATOM 638 C C . CYS A 1 87 ? 2.062 9.734 -0.416 1.00 91.62 87 CYS A C 1
ATOM 640 O O . CYS A 1 87 ? 2.446 8.617 -0.760 1.00 91.62 87 CYS A O 1
ATOM 642 N N . GLN A 1 88 ? 1.533 10.603 -1.281 1.00 91.75 88 GLN A N 1
ATOM 643 C CA . GLN A 1 88 ? 1.404 10.329 -2.712 1.00 91.75 88 GLN A CA 1
ATOM 644 C C . GLN A 1 88 ? 2.778 10.187 -3.376 1.00 91.75 88 GLN A C 1
ATOM 646 O O . GLN A 1 88 ? 2.972 9.263 -4.161 1.00 91.75 88 GLN A O 1
ATOM 651 N N . ARG A 1 89 ? 3.745 11.051 -3.038 1.00 90.56 89 ARG A N 1
ATOM 652 C CA . ARG A 1 89 ? 5.128 10.940 -3.527 1.00 90.56 89 ARG A CA 1
ATOM 653 C C . ARG A 1 89 ? 5.780 9.641 -3.060 1.00 90.56 89 ARG A C 1
ATOM 655 O O . ARG A 1 89 ? 6.247 8.880 -3.894 1.00 90.56 89 ARG A O 1
ATOM 662 N N . PHE A 1 90 ? 5.713 9.339 -1.764 1.00 92.12 90 PHE A N 1
ATOM 663 C CA . PHE A 1 90 ? 6.229 8.088 -1.205 1.00 92.12 90 PHE A CA 1
ATOM 664 C C . PHE A 1 90 ? 5.645 6.854 -1.910 1.00 92.12 90 PHE A C 1
ATOM 666 O O . PHE A 1 90 ? 6.355 5.903 -2.230 1.00 92.12 90 PHE A O 1
ATOM 673 N N . ALA A 1 91 ? 4.347 6.876 -2.205 1.00 92.75 91 ALA A N 1
ATOM 674 C CA . ALA A 1 91 ? 3.687 5.796 -2.917 1.00 92.75 91 ALA A CA 1
ATOM 675 C C . ALA A 1 91 ? 4.153 5.664 -4.386 1.00 92.75 91 ALA A C 1
ATOM 677 O O . ALA A 1 91 ? 4.319 4.541 -4.862 1.00 92.75 91 ALA A O 1
ATOM 678 N N . ARG A 1 92 ? 4.436 6.777 -5.083 1.00 89.62 92 ARG A N 1
ATOM 679 C CA . ARG A 1 92 ? 5.052 6.769 -6.429 1.00 89.62 92 ARG A CA 1
ATOM 680 C C . ARG A 1 92 ? 6.527 6.339 -6.422 1.00 89.62 92 ARG A C 1
ATOM 682 O O . ARG A 1 92 ? 7.024 5.756 -7.385 1.00 89.62 92 ARG A O 1
ATOM 689 N N . ASP A 1 93 ? 7.237 6.583 -5.328 1.00 89.38 93 ASP A N 1
ATOM 690 C CA . ASP A 1 93 ? 8.601 6.079 -5.159 1.00 89.38 93 ASP A CA 1
ATOM 691 C C . ASP A 1 93 ? 8.588 4.552 -4.960 1.00 89.38 93 ASP A C 1
ATOM 693 O O . ASP A 1 93 ? 9.372 3.828 -5.579 1.00 89.38 93 ASP A O 1
ATOM 697 N N . LEU A 1 94 ? 7.645 4.035 -4.159 1.00 90.25 94 LEU A N 1
ATOM 698 C CA . LEU A 1 94 ? 7.466 2.595 -3.927 1.00 90.25 94 LEU A CA 1
ATOM 699 C C . LEU A 1 94 ? 7.017 1.822 -5.175 1.00 90.25 94 LEU A C 1
ATOM 701 O O . LEU A 1 94 ? 7.461 0.689 -5.396 1.00 90.25 94 LEU A O 1
ATOM 705 N N . ASP A 1 95 ? 6.129 2.399 -5.985 1.00 87.38 95 ASP A N 1
ATOM 706 C CA . ASP A 1 95 ? 5.654 1.774 -7.224 1.00 87.38 95 ASP A CA 1
ATOM 707 C C . ASP A 1 95 ? 6.639 1.936 -8.404 1.00 87.38 95 ASP A C 1
ATOM 709 O O . ASP A 1 95 ? 6.473 1.287 -9.445 1.00 87.38 95 ASP A O 1
ATOM 713 N N . ARG A 1 96 ? 7.694 2.748 -8.212 1.00 86.44 96 ARG A N 1
ATOM 714 C CA . ARG A 1 96 ? 8.751 3.089 -9.180 1.00 86.44 96 ARG A CA 1
ATOM 715 C C . ARG A 1 96 ? 8.231 3.756 -10.458 1.00 86.44 96 ARG A C 1
ATOM 717 O O . ARG A 1 96 ? 8.884 3.688 -11.505 1.00 86.44 96 ARG A O 1
ATOM 724 N N . ASN A 1 97 ? 7.064 4.390 -10.412 1.00 80.75 97 ASN A N 1
ATOM 725 C CA . ASN A 1 97 ? 6.453 5.034 -11.571 1.00 80.75 97 ASN A CA 1
ATOM 726 C C . ASN A 1 97 ? 7.225 6.289 -11.989 1.00 80.75 97 ASN A C 1
ATOM 728 O O . ASN A 1 97 ? 7.448 6.493 -13.182 1.00 80.75 97 ASN A O 1
ATOM 732 N N . ASP A 1 98 ? 7.707 7.069 -11.020 1.00 81.00 98 ASP A N 1
ATOM 733 C CA . ASP A 1 98 ? 8.503 8.269 -11.293 1.00 81.00 98 ASP A CA 1
ATOM 734 C C . ASP A 1 98 ? 9.871 7.886 -11.903 1.00 81.00 98 ASP A C 1
ATOM 736 O O . ASP A 1 98 ? 10.314 8.493 -12.882 1.00 81.00 98 ASP A O 1
ATOM 740 N N . GLU A 1 99 ? 10.488 6.786 -11.445 1.00 84.31 99 GLU A N 1
ATOM 741 C CA . GLU A 1 99 ? 11.697 6.216 -12.065 1.00 84.31 99 GLU A CA 1
ATOM 742 C C . GLU A 1 99 ? 11.430 5.743 -13.504 1.00 84.31 99 GLU A C 1
ATOM 744 O O . GLU A 1 99 ? 12.216 6.016 -14.415 1.00 84.31 99 GLU A O 1
ATOM 749 N N . LEU A 1 100 ? 10.306 5.055 -13.735 1.00 82.88 100 LEU A N 1
ATOM 750 C CA . LEU A 1 100 ? 9.916 4.604 -15.068 1.00 82.88 100 LEU A CA 1
ATOM 751 C C . LEU A 1 100 ? 9.677 5.776 -16.022 1.00 82.88 100 LEU A C 1
ATOM 753 O O . LEU A 1 100 ? 10.145 5.720 -17.161 1.00 82.88 100 LEU A O 1
ATOM 757 N N . ALA A 1 101 ? 8.978 6.817 -15.572 1.00 81.38 101 ALA A N 1
ATOM 758 C CA . ALA A 1 101 ? 8.730 8.020 -16.356 1.00 81.38 101 ALA A CA 1
ATOM 759 C C . ALA A 1 101 ? 10.046 8.729 -16.710 1.00 81.38 101 ALA A C 1
ATOM 761 O O . ALA A 1 101 ? 10.282 9.028 -17.883 1.00 81.38 101 ALA A O 1
ATOM 762 N N . ALA A 1 102 ? 10.945 8.903 -15.735 1.00 83.75 102 ALA A N 1
ATOM 763 C CA . ALA A 1 102 ? 12.253 9.520 -15.945 1.00 83.75 102 ALA A CA 1
ATOM 764 C C . ALA A 1 102 ? 13.127 8.725 -16.933 1.00 83.75 102 ALA A C 1
ATOM 766 O O . ALA A 1 102 ? 13.739 9.298 -17.837 1.00 83.75 102 ALA A O 1
ATOM 767 N N . LEU A 1 103 ? 13.169 7.394 -16.808 1.00 85.88 103 LEU A N 1
ATOM 768 C CA . LEU A 1 103 ? 13.917 6.540 -17.733 1.00 85.88 103 LEU A CA 1
ATOM 769 C C . LEU A 1 103 ? 13.308 6.541 -19.134 1.00 85.88 103 LEU A C 1
ATOM 771 O O . LEU A 1 103 ? 14.053 6.619 -20.107 1.00 85.88 103 LEU A O 1
ATOM 775 N N . ALA A 1 104 ? 11.980 6.475 -19.251 1.00 84.38 104 ALA A N 1
ATOM 776 C CA . ALA A 1 104 ? 11.289 6.478 -20.537 1.00 84.38 104 ALA A CA 1
ATOM 777 C C . ALA A 1 104 ? 11.439 7.813 -21.282 1.00 84.38 104 ALA A C 1
ATOM 779 O O . ALA A 1 104 ? 11.572 7.795 -22.506 1.00 84.38 104 ALA A O 1
ATOM 780 N N . ALA A 1 105 ? 11.474 8.938 -20.558 1.00 85.12 105 ALA A N 1
ATOM 781 C CA . ALA A 1 105 ? 11.748 10.259 -21.121 1.00 85.12 105 ALA A CA 1
ATOM 782 C C . ALA A 1 105 ? 13.174 10.364 -21.685 1.00 85.12 105 ALA A C 1
ATOM 784 O O . ALA A 1 105 ? 13.389 11.001 -22.712 1.00 85.12 105 ALA A O 1
ATOM 785 N N . ARG A 1 106 ? 14.149 9.700 -21.047 1.00 88.38 106 ARG A N 1
ATOM 786 C CA . ARG A 1 106 ? 15.550 9.668 -21.504 1.00 88.38 106 ARG A CA 1
ATOM 787 C C . ARG A 1 106 ? 15.793 8.648 -22.617 1.00 88.38 106 ARG A C 1
ATOM 789 O O . ARG A 1 106 ? 16.600 8.888 -23.507 1.00 88.38 106 ARG A O 1
ATOM 796 N N . SER A 1 107 ? 15.158 7.479 -22.544 1.00 90.12 107 SER A N 1
ATOM 797 C CA . SER A 1 107 ? 15.321 6.391 -23.509 1.00 90.12 107 SER A CA 1
ATOM 798 C C . SER A 1 107 ? 14.168 5.392 -23.435 1.00 90.12 107 SER A C 1
ATOM 800 O O . SER A 1 107 ? 13.927 4.745 -22.411 1.00 90.12 107 SER A O 1
ATOM 802 N N . ARG A 1 108 ? 13.513 5.158 -24.578 1.00 85.88 108 ARG A N 1
ATOM 803 C CA . ARG A 1 108 ? 12.453 4.140 -24.707 1.00 85.88 108 ARG A CA 1
ATOM 804 C C . ARG A 1 108 ? 12.942 2.742 -24.305 1.00 85.88 108 ARG A C 1
ATOM 806 O O . ARG A 1 108 ? 12.197 1.994 -23.674 1.00 85.88 108 ARG A O 1
ATOM 813 N N . TRP A 1 109 ? 14.197 2.406 -24.614 1.00 90.75 109 TRP A N 1
ATOM 814 C CA . TRP A 1 109 ? 14.804 1.122 -24.250 1.00 90.75 109 TRP A CA 1
ATOM 815 C C . TRP A 1 109 ? 15.048 0.990 -22.749 1.00 90.75 109 TRP A C 1
ATOM 817 O O . TRP A 1 109 ? 14.807 -0.077 -22.187 1.00 90.75 109 TRP A O 1
ATOM 827 N N . ALA A 1 110 ? 15.477 2.064 -22.081 1.00 82.69 110 ALA A N 1
ATOM 828 C CA . ALA A 1 110 ? 15.651 2.061 -20.631 1.00 82.69 110 ALA A CA 1
ATOM 829 C C . ALA A 1 110 ? 14.310 1.841 -19.910 1.00 82.69 110 ALA A C 1
ATOM 831 O O . ALA A 1 110 ? 14.219 0.992 -19.021 1.00 82.69 110 ALA A O 1
ATOM 832 N N . GLY A 1 111 ? 13.250 2.520 -20.361 1.00 82.75 111 GLY A N 1
ATOM 833 C CA . GLY A 1 111 ? 11.896 2.300 -19.849 1.00 82.75 111 GLY A CA 1
ATOM 834 C C . GLY A 1 111 ? 11.392 0.869 -20.084 1.00 82.75 111 GLY A C 1
ATOM 835 O O . GLY A 1 111 ? 10.817 0.256 -19.183 1.00 82.75 111 GLY A O 1
ATOM 836 N N . LEU A 1 112 ? 11.646 0.291 -21.266 1.00 86.81 112 LEU A N 1
ATOM 837 C CA . LEU A 1 112 ? 11.272 -1.097 -21.558 1.00 86.81 112 LEU A CA 1
ATOM 838 C C . LEU A 1 112 ? 12.033 -2.099 -20.677 1.00 86.81 112 LEU A C 1
ATOM 840 O O . LEU A 1 112 ? 11.417 -3.015 -20.133 1.00 86.81 112 LEU A O 1
ATOM 844 N N . ARG A 1 113 ? 13.345 -1.908 -20.483 1.00 88.19 113 ARG A N 1
ATOM 845 C CA . ARG A 1 113 ? 14.162 -2.750 -19.593 1.00 88.19 113 ARG A CA 1
ATOM 846 C C . ARG A 1 113 ? 13.622 -2.749 -18.169 1.00 88.19 113 ARG A C 1
ATOM 848 O O . ARG A 1 113 ? 13.529 -3.817 -17.570 1.00 88.19 113 ARG A O 1
ATOM 855 N N . LEU A 1 114 ? 13.225 -1.587 -17.646 1.00 82.25 114 LEU A N 1
ATOM 856 C CA . LEU A 1 114 ? 12.624 -1.513 -16.317 1.00 82.25 114 LEU A CA 1
ATOM 857 C C . LEU A 1 114 ? 11.288 -2.268 -16.264 1.00 82.25 114 LEU A C 1
ATOM 859 O O . LEU A 1 114 ? 11.093 -3.079 -15.362 1.00 82.25 114 LEU A O 1
ATOM 863 N N . LYS A 1 115 ? 10.398 -2.083 -17.249 1.00 84.50 115 LYS A N 1
ATOM 864 C CA . LYS A 1 115 ? 9.129 -2.834 -17.321 1.00 84.50 115 LYS A CA 1
ATOM 865 C C . LYS A 1 115 ? 9.352 -4.347 -17.320 1.00 84.50 115 LYS A C 1
ATOM 867 O O . LYS A 1 115 ? 8.673 -5.063 -16.586 1.00 84.50 115 LYS A O 1
ATOM 872 N N . LEU A 1 116 ? 10.315 -4.826 -18.107 1.00 85.31 116 LEU A N 1
ATOM 873 C CA . LEU A 1 116 ? 10.670 -6.243 -18.155 1.00 85.31 116 LEU A CA 1
ATOM 874 C C . LEU A 1 116 ? 11.247 -6.726 -16.822 1.00 85.31 116 LEU A C 1
ATOM 876 O O . LEU A 1 116 ? 10.823 -7.769 -16.340 1.00 85.31 116 LEU A O 1
ATOM 880 N N . ALA A 1 117 ? 12.136 -5.959 -16.185 1.00 83.75 117 ALA A N 1
ATOM 881 C CA . ALA A 1 117 ? 12.684 -6.304 -14.873 1.00 83.75 117 ALA A CA 1
ATOM 882 C C . ALA A 1 117 ? 11.590 -6.411 -13.794 1.00 83.75 117 ALA A C 1
ATOM 884 O O . ALA A 1 117 ? 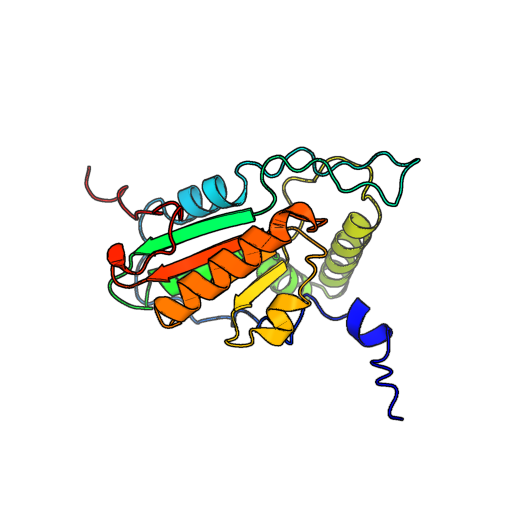11.599 -7.346 -12.995 1.00 83.75 117 ALA A O 1
ATOM 885 N N . VAL A 1 118 ? 10.608 -5.501 -13.806 1.00 80.75 118 VAL A N 1
ATOM 886 C CA . VAL A 1 118 ? 9.444 -5.555 -12.907 1.00 80.75 118 VAL A CA 1
ATOM 887 C C . VAL A 1 118 ? 8.637 -6.835 -13.117 1.00 80.75 118 VAL A C 1
ATOM 889 O O . VAL A 1 118 ? 8.312 -7.511 -12.144 1.00 80.75 118 VAL A O 1
ATOM 892 N N . LYS A 1 119 ? 8.351 -7.200 -14.373 1.00 80.69 119 LYS A N 1
ATOM 893 C CA . LYS A 1 119 ? 7.633 -8.441 -14.701 1.00 80.69 119 LYS A CA 1
ATOM 894 C C . LYS A 1 119 ? 8.435 -9.690 -14.361 1.00 80.69 119 LYS A C 1
ATOM 896 O O . LYS A 1 119 ? 7.878 -10.671 -13.887 1.00 80.69 119 LYS A O 1
ATOM 901 N N . TRP A 1 120 ? 9.747 -9.641 -14.537 1.00 78.94 120 TRP A N 1
ATOM 902 C CA . TRP A 1 120 ? 10.630 -10.751 -14.215 1.00 78.94 120 TRP A CA 1
ATOM 903 C C . TRP A 1 120 ? 10.668 -11.051 -12.710 1.00 78.94 120 TRP A C 1
ATOM 905 O O . TRP A 1 120 ? 10.683 -12.213 -12.311 1.00 78.94 120 TRP A O 1
ATOM 915 N N . HIS A 1 121 ? 10.574 -10.027 -11.856 1.00 74.62 121 HIS A N 1
ATOM 916 C CA . HIS A 1 121 ? 10.423 -10.225 -10.411 1.00 74.62 121 HIS A CA 1
ATOM 917 C C . HIS A 1 121 ? 9.112 -10.930 -10.022 1.00 74.62 121 HIS A C 1
ATOM 919 O O . HIS A 1 121 ? 9.091 -11.612 -9.001 1.00 74.62 121 HIS A O 1
ATOM 925 N N . GLU A 1 122 ? 8.042 -10.815 -10.819 1.00 72.00 122 GLU A N 1
ATOM 926 C CA . GLU A 1 122 ? 6.790 -11.560 -10.589 1.00 72.00 122 GLU A CA 1
ATOM 927 C C . GLU A 1 122 ? 6.976 -13.070 -10.837 1.00 72.00 122 GLU A C 1
ATOM 929 O O . GLU A 1 122 ? 6.294 -13.886 -10.220 1.00 72.00 122 GLU A O 1
ATOM 934 N N . LEU A 1 123 ? 7.931 -13.459 -11.692 1.00 71.69 123 LEU A N 1
ATOM 935 C CA . LEU A 1 123 ? 8.210 -14.861 -12.017 1.00 71.69 123 LEU A CA 1
ATOM 936 C C . LEU A 1 123 ? 9.073 -15.563 -10.963 1.00 71.69 123 LEU A C 1
ATOM 938 O O . LEU A 1 123 ? 9.043 -16.783 -10.887 1.00 71.69 123 LEU A O 1
ATOM 942 N N . TRP A 1 124 ? 9.808 -14.826 -10.127 1.00 75.50 124 TRP A N 1
ATOM 943 C CA . TRP A 1 124 ? 10.724 -15.372 -9.116 1.00 75.50 124 TRP A CA 1
ATOM 944 C C . TRP A 1 124 ? 10.108 -15.483 -7.719 1.00 75.50 124 TRP A C 1
ATOM 946 O O . TRP A 1 124 ? 10.757 -15.194 -6.714 1.00 75.50 124 TRP A O 1
ATOM 956 N N . TRP A 1 125 ? 8.864 -15.948 -7.646 1.00 70.81 125 TRP A N 1
ATOM 957 C CA . TRP A 1 125 ? 8.097 -16.093 -6.402 1.00 70.81 125 TRP A CA 1
ATOM 958 C C . TRP A 1 125 ? 8.773 -16.984 -5.336 1.00 70.81 125 TRP A C 1
ATOM 960 O O . TRP A 1 125 ? 8.456 -16.890 -4.152 1.00 70.81 125 TRP A O 1
ATOM 970 N N . TRP A 1 126 ? 9.733 -17.828 -5.732 1.00 73.19 126 TRP A N 1
ATOM 971 C CA . TRP A 1 126 ? 10.507 -18.680 -4.824 1.00 73.19 126 TRP A CA 1
ATOM 972 C C . TRP A 1 126 ? 11.751 -18.017 -4.208 1.00 73.19 126 TRP A C 1
ATOM 974 O O . TRP A 1 126 ? 12.381 -18.575 -3.300 1.00 73.19 126 TRP A O 1
ATOM 984 N N . ARG A 1 127 ? 12.159 -16.845 -4.710 1.00 76.06 127 ARG A N 1
ATOM 985 C CA . ARG A 1 127 ? 13.336 -16.114 -4.217 1.00 76.06 127 ARG A CA 1
ATOM 986 C C . ARG A 1 127 ? 12.942 -15.140 -3.115 1.00 76.06 127 ARG A C 1
ATOM 988 O O . ARG A 1 127 ? 11.790 -14.740 -2.996 1.00 76.06 127 ARG A O 1
ATOM 995 N N . ALA A 1 128 ? 13.924 -14.769 -2.295 1.00 81.62 128 ALA A N 1
ATOM 996 C CA . ALA A 1 128 ? 13.729 -13.724 -1.300 1.00 81.62 128 ALA A CA 1
ATOM 997 C C . ALA A 1 128 ? 13.349 -12.405 -1.982 1.00 81.62 128 ALA A C 1
ATOM 999 O O . ALA A 1 128 ? 13.845 -12.090 -3.069 1.00 81.62 128 ALA A O 1
ATOM 1000 N N . ARG A 1 129 ? 12.482 -11.636 -1.323 1.00 82.94 129 ARG A N 1
ATOM 1001 C CA . ARG A 1 129 ? 12.049 -10.319 -1.775 1.00 82.94 129 ARG A CA 1
ATOM 1002 C C . ARG A 1 129 ? 13.254 -9.409 -1.988 1.00 82.94 129 ARG A C 1
ATOM 1004 O O . ARG A 1 129 ? 14.078 -9.218 -1.098 1.00 82.94 129 ARG A O 1
ATOM 1011 N N . HIS A 1 130 ? 13.324 -8.808 -3.170 1.00 82.44 130 HIS A N 1
ATOM 1012 C CA . HIS A 1 130 ? 14.319 -7.787 -3.457 1.00 82.44 130 HIS A CA 1
ATOM 1013 C C . HIS A 1 130 ? 13.948 -6.477 -2.732 1.00 82.44 130 HIS A C 1
ATOM 1015 O O . HIS A 1 130 ? 12.785 -6.076 -2.811 1.00 82.44 130 HIS A O 1
ATOM 1021 N N . PRO A 1 131 ? 14.894 -5.751 -2.101 1.00 79.31 131 PRO A N 1
ATOM 1022 C CA . PRO A 1 131 ? 14.599 -4.489 -1.407 1.00 79.31 131 PRO A CA 1
ATOM 1023 C C . PRO A 1 131 ? 13.961 -3.413 -2.299 1.00 79.31 131 PRO A C 1
ATOM 1025 O O . PRO A 1 131 ? 13.185 -2.593 -1.835 1.00 79.31 131 PRO A O 1
ATOM 1028 N N . ARG A 1 132 ? 14.268 -3.438 -3.604 1.00 80.56 132 ARG A N 1
ATOM 1029 C CA . ARG A 1 132 ? 13.666 -2.567 -4.637 1.00 80.56 132 ARG A CA 1
ATOM 1030 C C . ARG A 1 132 ? 12.532 -3.235 -5.429 1.00 80.56 132 ARG A C 1
ATOM 1032 O O . ARG A 1 132 ? 12.325 -2.910 -6.602 1.00 80.56 132 ARG A O 1
ATOM 1039 N N . GLN A 1 133 ? 11.882 -4.256 -4.865 1.00 84.38 133 GLN A N 1
ATOM 1040 C CA . GLN A 1 133 ? 10.691 -4.837 -5.484 1.00 84.38 133 GLN A CA 1
ATOM 1041 C C . GLN A 1 133 ? 9.609 -3.748 -5.553 1.00 84.38 133 GLN A C 1
ATOM 1043 O O . GLN A 1 133 ? 9.323 -3.138 -4.526 1.00 84.38 133 GLN A O 1
ATOM 1048 N N . PRO A 1 134 ? 9.015 -3.492 -6.730 1.00 87.25 134 PRO A N 1
ATOM 1049 C CA . PRO A 1 134 ? 7.956 -2.500 -6.840 1.00 87.25 134 PRO A CA 1
ATOM 1050 C C . PRO A 1 134 ? 6.712 -2.956 -6.080 1.00 87.25 134 PRO A C 1
ATOM 1052 O O . PRO A 1 134 ? 6.350 -4.140 -6.105 1.00 87.25 134 PRO A O 1
ATOM 1055 N N . TRP A 1 135 ? 6.057 -1.993 -5.451 1.00 91.19 135 TRP A N 1
ATOM 1056 C CA . TRP A 1 135 ? 4.767 -2.171 -4.803 1.00 91.19 135 TRP A CA 1
ATOM 1057 C C . TRP A 1 135 ? 3.624 -1.821 -5.756 1.00 91.19 135 TRP A C 1
ATOM 1059 O O . TRP A 1 135 ? 3.801 -1.097 -6.735 1.00 91.19 135 TRP A O 1
ATOM 1069 N N . ASP A 1 136 ? 2.436 -2.334 -5.454 1.00 91.19 136 ASP A N 1
ATOM 1070 C CA . ASP A 1 136 ? 1.195 -1.816 -6.016 1.00 91.19 136 ASP A CA 1
ATOM 1071 C C . ASP A 1 136 ? 0.678 -0.706 -5.095 1.00 91.19 136 ASP A C 1
ATOM 1073 O O . ASP A 1 136 ? 0.335 -0.950 -3.941 1.00 91.19 136 ASP A O 1
ATOM 1077 N N . CYS A 1 137 ? 0.633 0.526 -5.588 1.00 93.44 137 CYS A N 1
ATOM 1078 C CA . CYS A 1 137 ? 0.201 1.676 -4.806 1.00 93.44 137 CYS A CA 1
ATOM 1079 C C . CYS A 1 137 ? -1.031 2.315 -5.445 1.00 93.44 137 CYS A C 1
ATOM 1081 O O . CYS A 1 137 ? -1.069 2.510 -6.659 1.00 93.44 137 CYS A O 1
ATOM 1083 N N . GLY A 1 138 ? -2.037 2.642 -4.635 1.00 92.94 138 GLY A N 1
ATOM 1084 C CA . GLY A 1 138 ? -3.266 3.259 -5.125 1.00 92.94 138 GLY A CA 1
ATOM 1085 C C . GLY A 1 138 ? -4.053 3.959 -4.030 1.00 92.94 138 GLY A C 1
ATOM 1086 O O . GLY A 1 138 ? -3.984 3.590 -2.857 1.00 92.94 138 GLY A O 1
ATOM 1087 N N . GLU A 1 139 ? -4.827 4.964 -4.424 1.00 93.88 139 GLU A N 1
ATOM 1088 C CA . GLU A 1 139 ? -5.813 5.574 -3.540 1.00 93.88 139 GLU A CA 1
ATOM 1089 C C . GLU A 1 139 ? -7.078 4.721 -3.506 1.00 93.88 139 GLU A C 1
ATOM 1091 O O . GLU A 1 139 ? -7.574 4.262 -4.538 1.00 93.88 139 GLU A O 1
ATOM 1096 N N . LEU A 1 140 ? -7.596 4.492 -2.306 1.00 94.06 140 LEU A N 1
ATOM 1097 C CA . LEU A 1 140 ? -8.753 3.646 -2.087 1.00 94.06 140 LEU A CA 1
ATOM 1098 C C . LEU A 1 140 ? -10.022 4.325 -2.614 1.00 94.06 140 LEU A C 1
ATOM 1100 O O . LEU A 1 140 ? -10.294 5.488 -2.312 1.00 94.06 140 LEU A O 1
ATOM 1104 N N . ARG A 1 141 ? -10.814 3.585 -3.392 1.00 92.38 141 ARG A N 1
ATOM 1105 C CA . ARG A 1 141 ? -12.176 3.980 -3.764 1.00 92.38 141 ARG A CA 1
ATOM 1106 C C . ARG A 1 141 ? -13.148 3.521 -2.682 1.00 92.38 141 ARG A C 1
ATOM 1108 O O . ARG A 1 141 ? -12.959 2.456 -2.096 1.00 92.38 141 ARG A O 1
ATOM 1115 N N . ASP A 1 142 ? -14.230 4.266 -2.484 1.00 90.00 142 ASP A N 1
ATOM 1116 C CA . ASP A 1 142 ? -15.367 3.791 -1.689 1.00 90.00 142 ASP A CA 1
ATOM 1117 C C . ASP A 1 142 ? -16.157 2.739 -2.492 1.00 90.00 142 ASP A C 1
ATOM 1119 O O . ASP A 1 142 ? -17.149 3.026 -3.158 1.00 90.00 142 ASP A O 1
ATOM 1123 N N . ALA A 1 143 ? -15.609 1.523 -2.544 1.00 88.94 143 ALA A N 1
ATOM 1124 C CA . ALA A 1 143 ? -16.103 0.410 -3.348 1.00 88.94 143 ALA A CA 1
ATOM 1125 C C . ALA A 1 143 ? -15.984 -0.911 -2.560 1.00 88.94 143 ALA A C 1
ATOM 1127 O O . ALA A 1 143 ? -15.131 -1.752 -2.873 1.00 88.94 143 ALA A O 1
ATOM 1128 N N . PRO A 1 144 ? -16.823 -1.128 -1.528 1.00 87.38 144 PRO A N 1
ATOM 1129 C CA . PRO A 1 144 ? -16.689 -2.263 -0.612 1.00 87.38 144 PRO A CA 1
ATOM 1130 C C . PRO A 1 144 ? -16.763 -3.624 -1.319 1.00 87.38 144 PRO A C 1
ATOM 1132 O O . PRO A 1 144 ? -16.024 -4.541 -0.965 1.00 87.38 144 PRO A O 1
ATOM 1135 N N . GLU A 1 145 ? -17.581 -3.763 -2.366 1.00 89.25 145 GLU A N 1
ATOM 1136 C CA . GLU A 1 145 ? -17.666 -5.015 -3.135 1.00 89.25 145 GLU A CA 1
ATOM 1137 C C . GLU A 1 145 ? -16.392 -5.326 -3.924 1.00 89.25 145 GLU A C 1
ATOM 1139 O O . GLU A 1 145 ? -15.981 -6.485 -4.017 1.00 89.25 145 GLU A O 1
ATOM 1144 N N . ALA A 1 146 ? -15.740 -4.298 -4.472 1.00 89.31 146 ALA A N 1
ATOM 1145 C CA . ALA A 1 146 ? -14.453 -4.465 -5.134 1.00 89.31 146 ALA A CA 1
ATOM 1146 C C . ALA A 1 146 ? -13.383 -4.856 -4.107 1.00 89.31 146 ALA A C 1
ATOM 1148 O O . ALA A 1 146 ? -12.628 -5.804 -4.321 1.00 89.31 146 ALA A O 1
ATOM 1149 N N . LEU A 1 147 ? -13.388 -4.207 -2.939 1.00 90.44 147 LEU A N 1
ATOM 1150 C CA . LEU A 1 147 ? -12.455 -4.507 -1.857 1.00 90.44 147 LEU A CA 1
ATOM 1151 C C . LEU A 1 147 ? -12.620 -5.936 -1.309 1.00 90.44 147 LEU A C 1
ATOM 1153 O O . LEU A 1 147 ? -11.632 -6.605 -1.012 1.00 90.44 147 LEU A O 1
ATOM 1157 N N . ARG A 1 148 ? -13.848 -6.469 -1.256 1.00 90.38 148 ARG A N 1
ATOM 1158 C CA . ARG A 1 148 ? -14.103 -7.879 -0.893 1.00 90.38 148 ARG A CA 1
ATOM 1159 C C . ARG A 1 148 ? -13.497 -8.876 -1.876 1.00 90.38 148 ARG A C 1
ATOM 1161 O O . ARG A 1 148 ? -13.205 -10.003 -1.487 1.00 90.38 148 ARG A O 1
ATOM 1168 N N . ARG A 1 149 ? -13.313 -8.494 -3.139 1.00 89.25 149 ARG A N 1
ATOM 1169 C CA . ARG A 1 149 ? -12.711 -9.339 -4.186 1.00 89.25 149 ARG A CA 1
ATOM 1170 C C . ARG A 1 149 ? -11.229 -9.046 -4.393 1.00 89.25 149 ARG A C 1
ATOM 1172 O O . ARG A 1 149 ? -10.586 -9.734 -5.184 1.00 89.25 149 ARG A O 1
ATOM 1179 N N . PHE A 1 150 ? -10.692 -8.068 -3.668 1.00 89.12 150 PHE A N 1
ATOM 1180 C CA . PHE A 1 150 ? -9.309 -7.648 -3.775 1.00 89.12 150 PHE A CA 1
ATOM 1181 C C . PHE A 1 150 ? -8.353 -8.793 -3.420 1.00 89.12 150 PHE A C 1
ATOM 1183 O O . PHE A 1 150 ? -8.508 -9.472 -2.394 1.00 89.12 150 PHE A O 1
ATOM 1190 N N . VAL A 1 151 ? -7.363 -8.995 -4.292 1.00 88.38 151 VAL A N 1
ATOM 1191 C CA . VAL A 1 151 ? -6.271 -9.960 -4.125 1.00 88.38 151 VAL A CA 1
ATOM 1192 C C . VAL A 1 151 ? -4.961 -9.273 -4.533 1.00 88.38 151 VAL A C 1
ATOM 1194 O O . VAL A 1 151 ? -4.754 -9.028 -5.727 1.00 88.38 151 VAL A O 1
ATOM 1197 N N . PRO A 1 152 ? -4.072 -8.947 -3.577 1.00 88.00 152 PRO A N 1
ATOM 1198 C CA . PRO A 1 152 ? -2.827 -8.245 -3.871 1.00 88.00 152 PRO A CA 1
ATOM 1199 C C . PRO A 1 152 ? -1.855 -9.171 -4.611 1.00 88.00 152 PRO A C 1
ATOM 1201 O O . PRO A 1 152 ? -1.532 -10.254 -4.131 1.00 88.00 152 PRO A O 1
ATOM 1204 N N . ARG A 1 153 ? -1.366 -8.757 -5.785 1.00 83.56 153 ARG A N 1
ATOM 1205 C CA . ARG A 1 153 ? -0.371 -9.534 -6.560 1.00 83.56 153 ARG A CA 1
ATOM 1206 C C . ARG A 1 153 ? 1.064 -9.222 -6.157 1.00 83.56 153 ARG A C 1
ATOM 1208 O O . ARG A 1 153 ? 1.944 -10.065 -6.310 1.00 83.56 153 ARG A O 1
ATOM 1215 N N . ARG A 1 154 ? 1.284 -8.015 -5.639 1.00 87.19 154 ARG A N 1
ATOM 1216 C CA . ARG A 1 154 ? 2.536 -7.503 -5.073 1.00 87.19 154 ARG A CA 1
ATOM 1217 C C . ARG A 1 154 ? 2.255 -6.918 -3.688 1.00 87.19 154 ARG A C 1
ATOM 1219 O O . ARG A 1 154 ? 1.084 -6.711 -3.352 1.00 87.19 154 ARG A O 1
ATOM 1226 N N . PRO A 1 155 ? 3.290 -6.652 -2.871 1.00 91.56 155 PRO A N 1
ATOM 1227 C CA . PRO A 1 155 ? 3.140 -5.793 -1.702 1.00 91.56 155 PRO A CA 1
ATOM 1228 C C . PRO A 1 155 ? 2.350 -4.545 -2.085 1.00 91.56 155 PRO A C 1
ATOM 1230 O O . PRO A 1 155 ? 2.673 -3.905 -3.084 1.00 91.56 155 PRO A O 1
ATOM 1233 N N . THR A 1 156 ? 1.266 -4.267 -1.369 1.00 94.69 156 THR A N 1
ATOM 1234 C CA . THR A 1 156 ? 0.316 -3.224 -1.757 1.00 94.69 156 THR A CA 1
ATOM 1235 C C . THR A 1 156 ? 0.236 -2.145 -0.687 1.00 94.69 156 THR A C 1
ATOM 1237 O O . THR A 1 156 ? 0.049 -2.467 0.486 1.00 94.69 156 THR A O 1
ATOM 1240 N N . LEU A 1 157 ? 0.320 -0.877 -1.092 1.00 96.75 157 LEU A N 1
ATOM 1241 C CA . LEU A 1 157 ? -0.002 0.280 -0.261 1.00 96.75 157 LEU A CA 1
ATOM 1242 C C . LEU A 1 157 ? -1.324 0.906 -0.725 1.00 96.75 157 LEU A C 1
ATOM 1244 O O . LEU A 1 157 ? -1.455 1.346 -1.866 1.00 96.75 157 LEU A O 1
ATOM 1248 N N . LEU A 1 158 ? -2.292 0.959 0.184 1.00 96.88 158 LEU A N 1
ATOM 1249 C CA . LEU A 1 158 ? -3.599 1.574 0.006 1.00 96.88 158 LEU A CA 1
ATOM 1250 C C . LEU A 1 158 ? -3.612 2.920 0.727 1.00 96.88 158 LEU A C 1
ATOM 1252 O O . LEU A 1 158 ? -3.459 2.958 1.947 1.00 96.88 158 LEU A O 1
ATOM 1256 N N . LEU A 1 159 ? -3.810 4.011 -0.009 1.00 95.75 159 LEU A N 1
ATOM 1257 C CA . LEU A 1 159 ? -3.988 5.343 0.566 1.00 95.75 159 LEU A CA 1
ATOM 1258 C C . LEU A 1 159 ? -5.480 5.632 0.738 1.00 95.75 159 LEU A C 1
ATOM 1260 O O . LEU A 1 159 ? -6.202 5.807 -0.242 1.00 95.75 159 LEU A O 1
ATOM 1264 N N . ALA A 1 160 ? -5.954 5.697 1.975 1.00 95.12 160 ALA A N 1
ATOM 1265 C CA . ALA A 1 160 ? -7.321 6.082 2.289 1.00 95.12 160 ALA A CA 1
ATOM 1266 C C . ALA A 1 160 ? -7.380 7.582 2.599 1.00 95.12 160 ALA A C 1
ATOM 1268 O O . ALA A 1 160 ? -6.966 8.034 3.668 1.00 95.12 160 ALA A O 1
ATOM 1269 N N . VAL A 1 161 ? -7.888 8.351 1.636 1.00 91.38 161 VAL A N 1
ATOM 1270 C CA . VAL A 1 161 ? -7.952 9.817 1.684 1.00 91.38 161 VAL A CA 1
ATOM 1271 C C . VAL A 1 161 ? -9.413 10.251 1.698 1.00 91.38 161 VAL A C 1
ATOM 1273 O O . VAL A 1 161 ? -10.155 9.944 0.769 1.00 91.38 161 VAL A O 1
ATOM 1276 N N . GLY A 1 162 ? -9.826 10.981 2.737 1.00 88.31 162 GLY A N 1
ATOM 1277 C CA . GLY A 1 162 ? -11.158 11.596 2.792 1.00 88.31 162 GLY A CA 1
ATOM 1278 C C . GLY A 1 162 ? -12.330 10.623 2.963 1.00 88.31 162 GLY A C 1
ATOM 1279 O O . GLY A 1 162 ? -13.472 11.022 2.755 1.00 88.31 162 GLY A O 1
ATOM 1280 N N . LEU A 1 163 ? -12.077 9.367 3.341 1.00 90.69 163 LEU A N 1
ATOM 1281 C CA . LEU A 1 163 ? -13.141 8.438 3.723 1.00 90.69 163 LEU A CA 1
ATOM 1282 C C . LEU A 1 163 ? -13.719 8.821 5.090 1.00 90.69 163 LEU A C 1
ATOM 1284 O O . LEU A 1 163 ? -12.986 9.233 5.992 1.00 90.69 163 LEU A O 1
ATOM 1288 N N . ALA A 1 164 ? -15.032 8.648 5.245 1.00 92.62 164 ALA A N 1
ATOM 1289 C CA . ALA A 1 164 ? -15.697 8.842 6.528 1.00 92.62 164 ALA A CA 1
ATOM 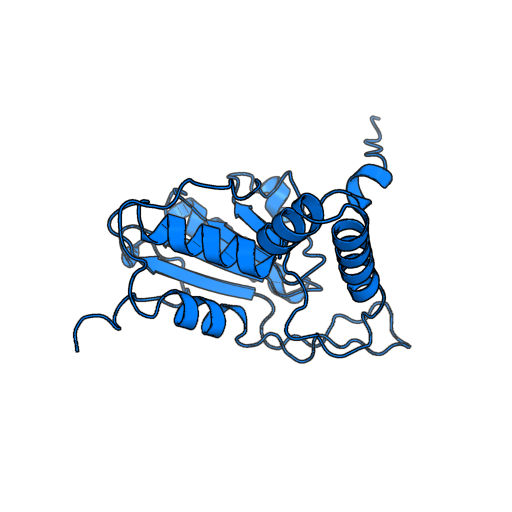1290 C C . ALA A 1 164 ? -15.113 7.888 7.595 1.00 92.62 164 ALA A C 1
ATOM 1292 O O . ALA A 1 164 ? -14.750 6.758 7.252 1.00 92.62 164 ALA A O 1
ATOM 1293 N N . PRO A 1 165 ? -15.052 8.287 8.881 1.00 93.56 165 PRO A N 1
ATOM 1294 C CA . PRO A 1 165 ? -14.465 7.463 9.941 1.00 93.56 165 PRO A CA 1
ATOM 1295 C C . PRO A 1 165 ? -15.047 6.046 10.015 1.00 93.56 165 PRO A C 1
ATOM 1297 O O . PRO A 1 165 ? -14.296 5.079 10.110 1.00 93.56 165 PRO A O 1
ATOM 1300 N N . ASP A 1 166 ? -16.366 5.895 9.885 1.00 94.38 166 ASP A N 1
ATOM 1301 C CA . ASP A 1 166 ? -17.005 4.572 9.903 1.00 94.38 166 ASP A CA 1
ATOM 1302 C C . ASP A 1 166 ? -16.592 3.721 8.700 1.00 94.38 166 ASP A C 1
ATOM 1304 O O . ASP A 1 166 ? -16.229 2.556 8.861 1.00 94.38 166 ASP A O 1
ATOM 1308 N N . ARG A 1 167 ? -16.501 4.324 7.508 1.00 94.50 167 ARG A N 1
ATOM 1309 C CA . ARG A 1 167 ? -15.997 3.645 6.305 1.00 94.50 167 ARG A CA 1
ATOM 1310 C C . ARG A 1 167 ? -14.532 3.239 6.430 1.00 94.50 167 ARG A C 1
ATOM 1312 O O . ARG A 1 167 ? -14.164 2.168 5.949 1.00 94.50 167 ARG A O 1
ATOM 1319 N N . LEU A 1 168 ? -13.696 4.043 7.090 1.00 95.31 168 LEU A N 1
ATOM 1320 C CA . LEU A 1 168 ? -12.308 3.674 7.392 1.00 95.31 168 LEU A CA 1
ATOM 1321 C C . LEU A 1 168 ? -12.243 2.450 8.311 1.00 95.31 168 LEU A C 1
ATOM 1323 O O . LEU A 1 168 ? -11.471 1.527 8.042 1.00 95.31 168 LEU A O 1
ATOM 1327 N N . ARG A 1 169 ? -13.067 2.416 9.366 1.00 95.75 169 ARG A N 1
ATOM 1328 C CA . ARG A 1 169 ? -13.143 1.278 10.296 1.00 95.75 169 ARG A CA 1
ATOM 1329 C C . ARG A 1 169 ? -13.633 0.015 9.597 1.00 95.75 169 ARG A C 1
ATOM 1331 O O . ARG A 1 169 ? -12.994 -1.026 9.722 1.00 95.75 169 ARG A O 1
ATOM 1338 N N . GLU A 1 170 ? -14.705 0.112 8.814 1.00 95.88 170 GLU A N 1
ATOM 1339 C CA . GLU A 1 170 ? -15.240 -1.001 8.021 1.00 95.88 170 GLU A CA 1
ATOM 1340 C C . GLU A 1 170 ? -14.214 -1.537 7.016 1.00 95.88 170 GLU A C 1
ATOM 1342 O O . GLU A 1 170 ? -14.010 -2.747 6.910 1.00 95.88 170 GLU A O 1
ATOM 1347 N N . THR A 1 171 ? -13.522 -0.640 6.311 1.00 96.31 171 THR A N 1
ATOM 1348 C CA . THR A 1 171 ? -12.449 -0.980 5.368 1.00 96.31 171 THR A CA 1
ATOM 1349 C C . THR A 1 171 ? -11.318 -1.726 6.071 1.00 96.31 171 THR A C 1
ATOM 1351 O O . THR A 1 171 ? -10.896 -2.789 5.609 1.00 96.31 171 THR A O 1
ATOM 1354 N N . ALA A 1 172 ? -10.823 -1.189 7.189 1.00 97.00 172 ALA A N 1
ATOM 1355 C CA . ALA A 1 172 ? -9.740 -1.802 7.948 1.00 97.00 172 ALA A CA 1
ATOM 1356 C C . ALA A 1 172 ? -10.150 -3.179 8.491 1.00 97.00 172 ALA A C 1
ATOM 1358 O O . ALA A 1 172 ? -9.394 -4.139 8.346 1.00 97.00 172 ALA A O 1
ATOM 1359 N N . ALA A 1 173 ? -11.366 -3.301 9.032 1.00 96.69 173 ALA A N 1
ATOM 1360 C CA . ALA A 1 173 ? -11.913 -4.563 9.520 1.00 96.69 173 ALA A CA 1
ATOM 1361 C C . ALA A 1 173 ? -12.043 -5.604 8.398 1.00 96.69 173 ALA A C 1
ATOM 1363 O O . ALA A 1 173 ? -11.632 -6.753 8.567 1.00 96.69 173 ALA A O 1
ATOM 1364 N N . LEU A 1 174 ? -12.541 -5.203 7.224 1.00 95.88 174 LEU A N 1
ATOM 1365 C CA . LEU A 1 174 ? -12.649 -6.079 6.059 1.00 95.88 174 LEU A CA 1
ATOM 1366 C C . LEU A 1 174 ? -11.273 -6.579 5.594 1.00 95.88 174 LEU A C 1
ATOM 1368 O O . LEU A 1 174 ? -11.095 -7.773 5.338 1.00 95.88 174 LEU A O 1
ATOM 1372 N N . LEU A 1 175 ? -10.294 -5.678 5.485 1.00 96.31 175 LEU A N 1
ATOM 1373 C CA . LEU A 1 175 ? -8.938 -6.036 5.074 1.00 96.31 175 LEU A CA 1
ATOM 1374 C C . LEU A 1 175 ? -8.251 -6.943 6.101 1.00 96.31 175 LEU A C 1
ATOM 1376 O O . LEU A 1 175 ? -7.586 -7.904 5.709 1.00 96.31 175 LEU A O 1
ATOM 1380 N N . GLN A 1 176 ? -8.454 -6.680 7.394 1.00 96.50 176 GLN A N 1
ATOM 1381 C CA . GLN A 1 176 ? -7.948 -7.501 8.491 1.00 96.50 176 GLN A CA 1
ATOM 1382 C C . GLN A 1 176 ? -8.555 -8.908 8.469 1.00 96.50 176 GLN A C 1
ATOM 1384 O O . GLN A 1 176 ? -7.809 -9.888 8.530 1.00 96.50 176 GLN A O 1
ATOM 1389 N N . ALA A 1 177 ? -9.878 -9.026 8.324 1.00 95.69 177 ALA A N 1
ATOM 1390 C CA . ALA A 1 177 ? -10.584 -10.309 8.295 1.00 95.69 177 ALA A CA 1
ATOM 1391 C C . ALA A 1 177 ? -10.118 -11.211 7.139 1.00 95.69 177 ALA A C 1
ATOM 1393 O O . ALA A 1 177 ? -10.071 -12.432 7.265 1.00 95.69 177 ALA A O 1
ATOM 1394 N N . ARG A 1 178 ? -9.723 -10.610 6.013 1.00 94.31 178 ARG A N 1
ATOM 1395 C CA . ARG A 1 178 ? -9.219 -11.321 4.829 1.00 94.31 178 ARG A CA 1
ATOM 1396 C C . ARG A 1 178 ? -7.706 -11.537 4.830 1.00 94.31 178 ARG A C 1
ATOM 1398 O O . ARG A 1 178 ? -7.199 -12.254 3.968 1.00 94.31 178 ARG A O 1
ATOM 1405 N N . SER A 1 179 ? -6.982 -10.939 5.776 1.00 93.88 179 SER A N 1
ATOM 1406 C CA . SER A 1 179 ? -5.520 -10.827 5.723 1.00 93.88 179 SER A CA 1
ATOM 1407 C C . SER A 1 179 ? -4.788 -12.165 5.636 1.00 93.88 179 SER A C 1
ATOM 1409 O O . SER A 1 179 ? -3.779 -12.258 4.939 1.00 93.88 179 SER A O 1
ATOM 1411 N N . ALA A 1 180 ? -5.313 -13.216 6.271 1.00 91.12 180 ALA A N 1
ATOM 1412 C CA . ALA A 1 180 ? -4.740 -14.561 6.227 1.00 91.12 180 ALA A CA 1
ATOM 1413 C C . ALA A 1 180 ? -4.708 -15.160 4.807 1.00 91.12 180 ALA A C 1
ATOM 1415 O O . ALA A 1 180 ? -3.816 -15.945 4.495 1.00 91.12 180 ALA A O 1
ATOM 1416 N N . ALA A 1 181 ? -5.644 -14.762 3.940 1.00 89.56 181 ALA A N 1
ATOM 1417 C CA . ALA A 1 181 ? -5.752 -15.248 2.567 1.00 89.56 181 ALA A CA 1
ATOM 1418 C C . ALA A 1 181 ? -4.922 -14.431 1.563 1.00 89.56 181 ALA A C 1
ATOM 1420 O O . ALA A 1 181 ? -4.873 -14.780 0.382 1.00 89.56 181 ALA A O 1
ATOM 1421 N N . TYR A 1 182 ? -4.281 -13.336 1.985 1.00 89.75 182 TYR A N 1
ATOM 1422 C CA . TYR A 1 182 ? -3.493 -12.525 1.067 1.00 89.75 182 TYR A CA 1
ATOM 1423 C C . TYR A 1 182 ? -2.158 -13.199 0.723 1.00 89.75 182 TYR A C 1
ATOM 1425 O O . TYR A 1 182 ? -1.368 -13.508 1.621 1.00 89.75 182 TYR A O 1
ATOM 1433 N N . PRO A 1 183 ? -1.850 -13.374 -0.577 1.00 86.06 183 PRO A N 1
ATOM 1434 C CA . PRO A 1 183 ? -0.553 -13.891 -1.002 1.00 86.06 183 PRO A CA 1
ATOM 1435 C C . PRO A 1 183 ? 0.561 -12.853 -0.855 1.00 86.06 183 PRO A C 1
ATOM 1437 O O . PRO A 1 183 ? 1.732 -13.213 -0.865 1.00 86.06 183 PRO A O 1
ATOM 1440 N N . GLN A 1 184 ? 0.220 -11.573 -0.705 1.00 88.56 184 GLN A N 1
ATOM 1441 C CA . GLN A 1 184 ? 1.174 -10.486 -0.519 1.00 88.56 184 GLN A CA 1
ATOM 1442 C C . GLN A 1 184 ? 0.706 -9.529 0.580 1.00 88.56 184 GLN A C 1
ATOM 1444 O O . GLN A 1 184 ? -0.499 -9.400 0.802 1.00 88.56 184 GLN A O 1
ATOM 1449 N N . PRO A 1 185 ? 1.634 -8.850 1.277 1.00 93.06 185 PRO A N 1
ATOM 1450 C CA . PRO A 1 185 ? 1.269 -7.933 2.341 1.00 93.06 185 PRO A CA 1
ATOM 1451 C C . PRO A 1 185 ? 0.501 -6.723 1.807 1.00 93.06 185 PRO A C 1
ATOM 1453 O O . PRO A 1 185 ? 0.839 -6.160 0.767 1.00 93.06 185 PRO A O 1
ATOM 1456 N N . VAL A 1 186 ? -0.495 -6.297 2.576 1.00 95.75 186 VAL A N 1
ATOM 1457 C CA . VAL A 1 186 ? -1.285 -5.087 2.360 1.00 95.75 186 VAL A CA 1
ATOM 1458 C C . VAL A 1 186 ? -0.978 -4.103 3.484 1.00 95.75 186 VAL A C 1
ATOM 1460 O O . VAL A 1 186 ? -0.884 -4.473 4.660 1.00 95.75 186 VAL A O 1
ATOM 1463 N N . ARG A 1 187 ? -0.786 -2.841 3.120 1.00 97.62 187 ARG A N 1
ATOM 1464 C CA . ARG A 1 187 ? -0.581 -1.714 4.026 1.00 97.62 187 ARG A CA 1
ATOM 1465 C C . ARG A 1 187 ? -1.686 -0.703 3.763 1.00 97.62 187 ARG A C 1
ATOM 1467 O O . ARG A 1 187 ? -1.815 -0.239 2.638 1.00 97.62 187 ARG A O 1
ATOM 1474 N N . LEU A 1 188 ? -2.495 -0.398 4.771 1.00 97.75 188 LEU A N 1
ATOM 1475 C CA . LEU A 1 188 ? -3.516 0.645 4.698 1.00 97.75 188 LEU A CA 1
ATOM 1476 C C . LEU A 1 188 ? -3.002 1.883 5.430 1.00 97.75 188 LEU A C 1
ATOM 1478 O O . LEU A 1 188 ? -2.752 1.816 6.630 1.00 97.75 188 LEU A O 1
ATOM 1482 N N . LEU A 1 189 ? -2.837 2.990 4.713 1.00 97.38 189 LEU A N 1
ATOM 1483 C CA . LEU A 1 189 ? -2.487 4.284 5.285 1.00 97.38 189 LEU A CA 1
ATOM 1484 C C . LEU A 1 189 ? -3.704 5.206 5.224 1.00 97.38 189 LEU A C 1
ATOM 1486 O O . LEU A 1 189 ? -4.136 5.609 4.145 1.00 97.38 189 LEU A O 1
ATOM 1490 N N . CYS A 1 190 ? -4.244 5.540 6.388 1.00 95.69 190 CYS A N 1
ATOM 1491 C CA . CYS A 1 190 ? -5.389 6.423 6.546 1.00 95.69 190 CYS A CA 1
ATOM 1492 C C . CYS A 1 190 ? -4.909 7.846 6.813 1.00 95.69 190 CYS A C 1
ATOM 1494 O O . CYS A 1 190 ? -4.206 8.086 7.791 1.00 95.69 190 CYS A O 1
ATOM 1496 N N . LEU A 1 191 ? -5.316 8.798 5.980 1.00 93.12 191 LEU A N 1
ATOM 1497 C CA . LEU A 1 191 ? -5.111 10.212 6.270 1.00 93.12 191 LEU A CA 1
ATOM 1498 C C . LEU A 1 191 ? -6.333 10.729 7.020 1.00 93.12 191 LEU A C 1
ATOM 1500 O O . LEU A 1 191 ? -7.427 10.813 6.458 1.00 93.12 191 LEU A O 1
ATOM 1504 N N . VAL A 1 192 ? -6.139 11.057 8.294 1.00 92.69 192 VAL A N 1
ATOM 1505 C CA . VAL A 1 192 ? -7.204 11.484 9.207 1.00 92.69 192 VAL A CA 1
ATOM 1506 C C . VAL A 1 192 ? -6.897 12.866 9.768 1.00 92.69 192 VAL A C 1
ATOM 1508 O O . VAL A 1 192 ? -5.740 13.249 9.907 1.00 92.69 192 VAL A O 1
ATOM 1511 N N . ARG A 1 193 ? -7.939 13.630 10.103 1.00 89.00 193 ARG A N 1
ATOM 1512 C CA . ARG A 1 193 ? -7.776 14.945 10.750 1.00 89.00 193 ARG A CA 1
ATOM 1513 C C . ARG A 1 193 ? -7.557 14.855 12.255 1.00 89.00 193 ARG A C 1
ATOM 1515 O O . ARG A 1 193 ? -6.973 15.754 12.840 1.00 89.00 193 ARG A O 1
ATOM 1522 N N . ASP A 1 194 ? -8.042 13.773 12.849 1.00 88.94 194 ASP A N 1
ATOM 1523 C CA . ASP A 1 194 ? -8.035 13.529 14.285 1.00 88.94 194 ASP A CA 1
ATOM 1524 C C . ASP A 1 194 ? -7.671 12.059 14.515 1.00 88.94 194 ASP A C 1
ATOM 1526 O O . ASP A 1 194 ? -8.162 11.178 13.799 1.00 88.94 194 ASP A O 1
ATOM 1530 N N . ALA A 1 195 ? -6.821 11.796 15.506 1.00 89.56 195 ALA A N 1
ATOM 1531 C CA . ALA A 1 195 ? -6.456 10.449 15.927 1.00 89.56 195 ALA A CA 1
ATOM 1532 C C . ALA A 1 195 ? -7.682 9.620 16.354 1.00 89.56 195 ALA A C 1
ATOM 1534 O O . ALA A 1 195 ? -7.695 8.411 16.135 1.00 89.56 195 ALA A O 1
ATOM 1535 N N . ALA A 1 196 ? -8.746 10.249 16.869 1.00 90.56 196 ALA A N 1
ATOM 1536 C CA . ALA A 1 196 ? -10.005 9.577 17.211 1.00 90.56 196 ALA A CA 1
ATOM 1537 C C . ALA A 1 196 ? -10.718 8.950 15.992 1.00 90.56 196 ALA A C 1
ATOM 1539 O O . ALA A 1 196 ? -11.534 8.031 16.126 1.00 90.56 196 ALA A O 1
ATOM 1540 N N . HIS A 1 197 ? -10.400 9.421 14.782 1.00 93.00 197 HIS A N 1
ATOM 1541 C CA . HIS A 1 197 ? -10.906 8.862 13.528 1.00 93.00 197 HIS A CA 1
ATOM 1542 C C . HIS A 1 197 ? -10.028 7.735 12.966 1.00 93.00 197 HIS A C 1
ATOM 1544 O O . HIS A 1 197 ? -10.373 7.158 11.932 1.00 93.00 197 HIS A O 1
ATOM 1550 N N . ALA A 1 198 ? -8.906 7.405 13.611 1.00 93.25 198 ALA A N 1
ATOM 1551 C CA . ALA A 1 198 ? -8.081 6.279 13.205 1.00 93.25 198 ALA A CA 1
ATOM 1552 C C . ALA A 1 198 ? -8.836 4.945 13.394 1.00 93.25 198 ALA A C 1
ATOM 1554 O O . ALA A 1 198 ? -9.576 4.777 14.369 1.00 93.25 198 ALA A O 1
ATOM 1555 N N . PRO A 1 199 ? -8.656 3.965 12.489 1.00 94.88 199 PRO A N 1
ATOM 1556 C CA . PRO A 1 199 ? -9.171 2.622 12.712 1.00 94.88 199 PRO A CA 1
ATOM 1557 C C . PRO A 1 199 ? -8.577 1.983 13.980 1.00 94.88 199 PRO A C 1
ATOM 1559 O O . PRO A 1 199 ? -7.404 2.217 14.286 1.00 94.88 199 PRO A O 1
ATOM 1562 N N . PRO A 1 200 ? -9.332 1.129 14.694 1.00 92.06 200 PRO A N 1
ATOM 1563 C CA . PRO A 1 200 ? -8.808 0.381 15.832 1.00 92.06 200 PRO A CA 1
ATOM 1564 C C . PRO A 1 200 ? -7.548 -0.412 15.467 1.00 92.06 200 PRO A C 1
ATOM 1566 O O . PRO A 1 200 ? -7.507 -1.090 14.440 1.00 92.06 200 PRO A O 1
ATOM 1569 N N . GLY A 1 201 ? -6.517 -0.323 16.311 1.00 90.75 201 GLY A N 1
ATOM 1570 C CA . GLY A 1 201 ? -5.237 -1.005 16.094 1.00 90.75 201 GLY A CA 1
ATOM 1571 C C . GLY A 1 201 ? -4.354 -0.392 15.000 1.00 90.75 201 GLY A C 1
ATOM 1572 O O . GLY A 1 201 ? -3.300 -0.953 14.701 1.00 90.75 201 GLY A O 1
AT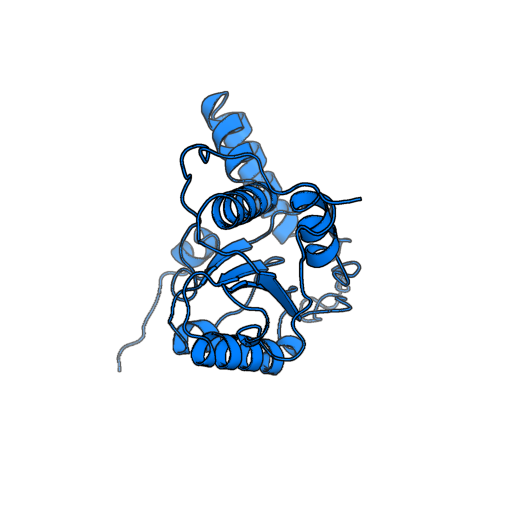OM 1573 N N . ALA A 1 202 ? -4.744 0.742 14.402 1.00 94.50 202 ALA A N 1
ATOM 1574 C CA . ALA A 1 202 ? -3.874 1.469 13.488 1.00 94.50 202 ALA A CA 1
ATOM 1575 C C . ALA A 1 202 ? -2.686 2.079 14.247 1.00 94.50 202 ALA A C 1
ATOM 1577 O O . ALA A 1 202 ? -2.863 2.758 15.257 1.00 94.50 202 ALA A O 1
ATOM 1578 N N . ALA A 1 203 ? -1.474 1.879 13.730 1.00 94.62 203 ALA A N 1
ATOM 1579 C CA . ALA A 1 203 ? -0.305 2.595 14.224 1.00 94.62 203 ALA A CA 1
ATOM 1580 C C . ALA A 1 203 ? -0.448 4.091 13.910 1.00 94.62 203 ALA A C 1
ATOM 1582 O O . ALA A 1 203 ? -0.787 4.459 12.784 1.00 94.62 203 ALA A O 1
ATOM 1583 N N . LEU A 1 204 ? -0.168 4.962 14.873 1.00 92.88 204 LEU A N 1
ATOM 1584 C CA . LEU A 1 204 ? -0.100 6.395 14.606 1.00 92.88 204 LEU A CA 1
ATOM 1585 C C . LEU A 1 204 ? 1.265 6.719 13.998 1.00 92.88 204 LEU A C 1
ATOM 1587 O O . LEU A 1 204 ? 2.303 6.449 14.597 1.00 92.88 204 LEU A O 1
ATOM 1591 N N . ILE A 1 205 ? 1.259 7.289 12.796 1.00 88.19 205 ILE A N 1
ATOM 1592 C CA . ILE A 1 205 ? 2.456 7.838 12.165 1.00 88.19 205 ILE A CA 1
ATOM 1593 C C . ILE A 1 205 ? 2.430 9.334 12.450 1.00 88.19 205 ILE A C 1
ATOM 1595 O O . ILE A 1 205 ? 1.719 10.091 11.793 1.00 88.19 205 ILE A O 1
ATOM 1599 N N . GLY A 1 206 ? 3.152 9.741 13.490 1.00 70.56 206 GLY A N 1
ATOM 1600 C CA . GLY A 1 206 ? 3.330 11.147 13.829 1.00 70.56 206 GLY A CA 1
ATOM 1601 C C . GLY A 1 206 ? 4.412 11.796 12.967 1.00 70.56 206 GLY A C 1
ATOM 1602 O O . GLY A 1 206 ? 5.430 11.178 12.663 1.00 70.56 206 GLY A O 1
ATOM 1603 N N . ALA A 1 207 ? 4.230 13.076 12.645 1.00 53.34 207 ALA A N 1
ATOM 1604 C CA . ALA A 1 207 ? 5.306 13.970 12.209 1.00 53.34 207 ALA A CA 1
ATOM 1605 C C . ALA A 1 207 ? 6.130 14.506 13.408 1.00 53.34 207 ALA A C 1
ATOM 1607 O O . ALA A 1 207 ? 6.701 15.592 13.345 1.00 53.34 207 ALA A O 1
ATOM 1608 N N . GLU A 1 208 ? 6.168 13.779 14.531 1.00 44.75 208 GLU A N 1
ATOM 1609 C CA . GLU A 1 208 ? 6.731 14.225 15.819 1.00 44.75 208 GLU A CA 1
ATOM 1610 C C . GLU A 1 208 ? 8.272 14.278 15.867 1.00 44.75 208 GLU A C 1
ATOM 1612 O O . GLU A 1 208 ? 8.860 14.364 16.941 1.00 44.75 208 GLU A O 1
ATOM 1617 N N . ALA A 1 209 ? 8.956 14.295 14.721 1.00 36.00 209 ALA A N 1
ATOM 1618 C CA . ALA A 1 209 ? 10.400 14.535 14.659 1.00 36.00 209 ALA A CA 1
ATOM 1619 C C . ALA A 1 209 ? 10.779 16.022 14.461 1.00 36.00 209 ALA A C 1
ATOM 1621 O O . ALA A 1 209 ? 11.957 16.324 14.315 1.00 36.00 209 ALA A O 1
ATOM 1622 N N . ALA A 1 210 ? 9.817 16.957 14.447 1.00 31.20 210 ALA A N 1
ATOM 1623 C CA . ALA A 1 210 ? 10.071 18.382 14.172 1.00 31.20 210 ALA A CA 1
ATOM 1624 C C . ALA A 1 210 ? 9.982 19.319 15.398 1.00 31.20 210 ALA A C 1
ATOM 1626 O O . ALA A 1 210 ? 9.879 20.532 15.224 1.00 31.20 210 ALA A O 1
ATOM 1627 N N . ALA A 1 211 ? 9.990 18.790 16.626 1.00 29.31 211 ALA A N 1
ATOM 1628 C CA . ALA A 1 211 ? 9.913 19.612 17.842 1.00 29.31 211 ALA A CA 1
ATOM 1629 C C . ALA A 1 211 ? 10.712 19.041 19.030 1.00 29.31 211 ALA A C 1
ATOM 1631 O O . ALA A 1 211 ? 10.231 19.046 20.164 1.00 29.31 211 ALA A O 1
ATOM 1632 N N . ARG A 1 212 ? 11.926 18.541 18.779 1.00 31.61 212 ARG A N 1
ATOM 1633 C CA . ARG A 1 212 ? 12.950 18.356 19.816 1.00 31.61 212 ARG A CA 1
ATOM 1634 C C . ARG A 1 212 ? 14.298 18.830 19.312 1.00 31.61 212 ARG A C 1
ATOM 1636 O O . ARG A 1 212 ? 14.620 18.486 18.155 1.00 31.61 212 ARG A O 1
#

Foldseek 3Di:
DDDPCPPVVVVVPDLFLCLFFDALDPDDDFPDDALPCLLVLCLCQLPPQQPQLADAPVCPPDFGRGRAQEAEAEEADQDCGRHVNSVSVSLCVQQCVVVLVVLCVVPVVSNVVVVVVLVVQLVPSRGGDDPNNHEAEGEGDLRVPSLLVGAGSESYEYEDEPDFLVSQQVSRVSCVVCSVVHSGHYYYYYYHNDPVSGHPNHHYSYSPPPPD

Sequence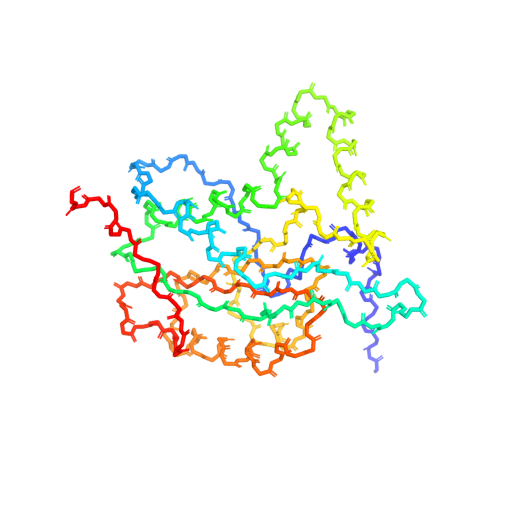 (212 aa):
MNTPTLPWRGRLLARFDAQALRDIAAAPAASGGEPAGLSEALQRWSHAGLGSGRAPWWRPHALPEVAQRFSCAALVAPGPGPALHACQRFARDLDRNDELAALAARSRWAGLRLKLAVKWHELWWWRARHPRQPWDCGELRDAPEALRRFVPRRPTLLLAVGLAPDRLRETAALLQARSAAYPQPVRLLCLVRDAAHAPPGAALIGAEAAAR

Organism: NCBI:txid2716225

Secondary structure (DSSP, 8-state):
-------HHHHHH-SS-TTTEE----PPPPSSPPPTTHHHHHHHHHHTT-------TT-TTSPP--S-SEEEEEEE-SSSSHHHHHHHHHHHHHHTHHHHHHHHHH-HHHHHHHHHHHHHHHH-TTSPPPTTPPPEEEEEPS-HHHHHH---SS-EEEEEES--HHHHHHHHHHHHHHGGG-SS-EEEEEEESSGGGSPTTPEEE--TTS--